Protein AF-A0A2E8EZK1-F1 (afdb_monomer)

Sequence (193 aa):
MSRKTGPYQSPARIYADQRGITGLETAIVLIAFVVVASVFAFAVLNTGLLSSQKSEQAALGGLEETSATLSIRGDVIASANAGKTSIDTVRFNLAPASTSSESVDLSTTGTVVTYLDENQGINCENPQSFDGDADTPECSWSISWLIGWFRGHRRQRRAGRGNGYSHQSNSPTDPENGILRSSEAQQGRDRDC

pLDDT: mean 72.67, std 21.74, range [29.55, 97.69]

Radius of gyration: 44.28 Å; Cα contacts (8 Å, |Δi|>4): 106; chains: 1; bounding box: 115×52×146 Å

Structure (mmCIF, N/CA/C/O backbone):
data_AF-A0A2E8EZK1-F1
#
_entry.id   AF-A0A2E8EZK1-F1
#
loop_
_atom_site.group_PDB
_atom_site.id
_atom_site.type_symbol
_atom_site.label_atom_id
_atom_site.label_alt_id
_atom_site.label_comp_id
_atom_site.label_asym_id
_atom_site.label_entity_id
_atom_site.label_seq_id
_atom_site.pdbx_PDB_ins_code
_atom_site.Cartn_x
_atom_site.Cartn_y
_atom_site.Cartn_z
_atom_site.occupancy
_atom_site.B_iso_or_equiv
_atom_site.auth_seq_id
_atom_site.auth_comp_id
_atom_site.auth_asym_id
_atom_site.auth_atom_id
_atom_site.pdbx_PDB_model_num
ATOM 1 N N . MET A 1 1 ? -49.371 9.865 105.324 1.00 44.34 1 MET A N 1
ATOM 2 C CA . MET A 1 1 ? -48.581 9.154 104.294 1.00 44.34 1 MET A CA 1
ATOM 3 C C . MET A 1 1 ? -49.551 8.514 103.309 1.00 44.34 1 MET A C 1
ATOM 5 O O . MET A 1 1 ? -50.198 7.549 103.675 1.00 44.34 1 MET A O 1
ATOM 9 N N . SER A 1 2 ? -49.724 9.078 102.112 1.00 60.09 2 SER A N 1
ATOM 10 C CA . SER A 1 2 ? -50.618 8.523 101.083 1.00 60.09 2 SER A CA 1
ATOM 11 C C . SER A 1 2 ? -49.848 8.443 99.767 1.00 60.09 2 SER A C 1
ATOM 13 O O . SER A 1 2 ? -49.496 9.471 99.190 1.00 60.09 2 SER A O 1
ATOM 15 N N . ARG A 1 3 ? -49.495 7.223 99.342 1.00 50.91 3 ARG A N 1
ATOM 16 C CA . ARG A 1 3 ? -48.880 6.975 98.032 1.00 50.91 3 ARG A CA 1
ATOM 17 C C . ARG A 1 3 ? -49.992 6.953 96.989 1.00 50.91 3 ARG A C 1
ATOM 19 O O . ARG A 1 3 ? -50.777 6.013 96.953 1.00 50.91 3 ARG A O 1
ATOM 26 N N . LYS A 1 4 ? -50.026 7.967 96.122 1.00 53.38 4 LYS A N 1
ATOM 27 C CA . LYS A 1 4 ? -50.737 7.883 94.843 1.00 53.38 4 LYS A CA 1
ATOM 28 C C . LYS A 1 4 ? -49.984 6.912 93.931 1.00 53.38 4 LYS A C 1
ATOM 30 O O . LYS A 1 4 ? -48.833 7.163 93.583 1.00 53.38 4 LYS A O 1
ATOM 35 N N . THR A 1 5 ? -50.626 5.815 93.558 1.00 62.41 5 THR A N 1
ATOM 36 C CA . THR A 1 5 ? -50.205 4.949 92.455 1.00 62.41 5 THR A CA 1
ATOM 37 C C . THR A 1 5 ? -50.509 5.660 91.133 1.00 62.41 5 THR A C 1
ATOM 39 O O . THR A 1 5 ? -51.647 6.037 90.865 1.00 62.41 5 THR A O 1
ATOM 42 N N . GLY A 1 6 ? -49.470 5.921 90.335 1.00 64.81 6 GLY A N 1
ATOM 43 C CA . GLY A 1 6 ? -49.608 6.457 88.978 1.00 64.81 6 GLY A CA 1
ATOM 44 C C . GLY A 1 6 ? -50.104 5.386 87.994 1.00 64.81 6 GLY A C 1
ATOM 45 O O . GLY A 1 6 ? -49.933 4.194 88.263 1.00 64.81 6 GLY A O 1
ATOM 46 N N . PRO A 1 7 ? -50.734 5.781 86.875 1.00 62.12 7 PRO A N 1
ATOM 47 C CA . PRO A 1 7 ? -51.310 4.841 85.923 1.00 62.12 7 PRO A CA 1
ATOM 48 C C . PRO A 1 7 ? -50.224 4.095 85.137 1.00 62.12 7 PRO A C 1
ATOM 50 O O . PRO A 1 7 ? -49.211 4.661 84.731 1.00 62.12 7 PRO A O 1
ATOM 53 N N . TYR A 1 8 ? -50.471 2.807 84.913 1.00 62.81 8 TYR A N 1
ATOM 54 C CA . TYR A 1 8 ? -49.688 1.920 84.059 1.00 62.81 8 TYR A CA 1
ATOM 55 C C . TYR A 1 8 ? -49.779 2.424 82.605 1.00 62.81 8 TYR A C 1
ATOM 57 O O . TYR A 1 8 ? -50.821 2.290 81.964 1.00 62.81 8 TYR A O 1
ATOM 65 N N . GLN A 1 9 ? -48.718 3.040 82.079 1.00 64.31 9 GLN A N 1
ATOM 66 C CA . GLN A 1 9 ? -48.606 3.316 80.645 1.00 64.31 9 GLN A CA 1
ATOM 67 C C . GLN A 1 9 ? -48.278 2.005 79.928 1.00 64.31 9 GLN A C 1
ATOM 69 O O . GLN A 1 9 ? -47.160 1.500 79.996 1.00 64.31 9 GLN A O 1
ATOM 74 N N . SER A 1 10 ? -49.272 1.441 79.247 1.00 64.81 10 SER A N 1
ATOM 75 C CA . SER A 1 10 ? -49.063 0.380 78.265 1.00 64.81 10 SER A CA 1
ATOM 76 C C . SER A 1 10 ? -48.158 0.908 77.144 1.00 64.81 10 SER A C 1
ATOM 78 O O . SER A 1 10 ? -48.487 1.958 76.580 1.00 64.81 10 SER A O 1
ATOM 80 N N . PRO A 1 11 ? -47.061 0.224 76.774 1.00 62.81 11 PRO A N 1
ATOM 81 C CA . PRO A 1 11 ? -46.283 0.628 75.613 1.00 62.81 11 PRO A CA 1
ATOM 82 C C . PRO A 1 11 ? -47.185 0.555 74.378 1.00 62.81 11 PRO A C 1
ATOM 84 O O . PRO A 1 11 ? -47.763 -0.492 74.077 1.00 62.81 11 PRO A O 1
ATOM 87 N N . ALA A 1 12 ? -47.338 1.681 73.681 1.00 64.69 12 ALA A N 1
ATOM 88 C CA . ALA A 1 12 ? -47.992 1.708 72.385 1.00 64.69 12 ALA A CA 1
ATOM 89 C C . ALA A 1 12 ? -47.245 0.732 71.468 1.00 64.69 12 ALA A C 1
ATOM 91 O O . ALA A 1 12 ? -46.051 0.898 71.214 1.00 64.69 12 ALA A O 1
ATOM 92 N N . ARG A 1 13 ? -47.936 -0.313 70.998 1.00 62.84 13 ARG A N 1
ATOM 93 C CA . ARG A 1 13 ? -47.436 -1.165 69.917 1.00 62.84 13 ARG A CA 1
ATOM 94 C C . ARG A 1 13 ? -47.261 -0.277 68.688 1.00 62.84 13 ARG A C 1
ATOM 96 O O . ARG A 1 13 ? -48.226 -0.002 67.981 1.00 62.84 13 ARG A O 1
ATOM 103 N N . ILE A 1 14 ? -46.030 0.164 68.441 1.00 65.25 14 ILE A N 1
ATOM 104 C CA . ILE A 1 14 ? -45.610 0.603 67.115 1.00 65.25 14 ILE A CA 1
ATOM 105 C C . ILE A 1 14 ? -45.745 -0.647 66.243 1.00 65.25 14 ILE A C 1
ATOM 107 O O . ILE A 1 14 ? -44.938 -1.571 66.339 1.00 65.25 14 ILE A O 1
ATOM 111 N N . TYR A 1 15 ? -46.816 -0.736 65.457 1.00 62.09 15 TYR A N 1
ATOM 112 C CA . TYR A 1 15 ? -46.864 -1.687 64.357 1.00 62.09 15 TYR A CA 1
ATOM 113 C C . TYR A 1 15 ? -45.739 -1.274 63.410 1.00 62.09 15 TYR A C 1
ATOM 115 O O . TYR A 1 15 ? -45.844 -0.260 62.726 1.00 62.09 15 TYR A O 1
ATOM 123 N N . ALA A 1 16 ? -44.619 -1.993 63.464 1.00 62.22 16 ALA A N 1
ATOM 124 C CA . ALA A 1 16 ? -43.511 -1.801 62.548 1.00 62.22 16 ALA A CA 1
ATOM 125 C C . ALA A 1 16 ? -44.011 -2.174 61.148 1.00 62.22 16 ALA A C 1
ATOM 127 O O . ALA A 1 16 ? -44.057 -3.348 60.785 1.00 62.22 16 ALA A O 1
ATOM 128 N N . ASP A 1 17 ? -44.474 -1.179 60.397 1.00 62.78 17 ASP A N 1
ATOM 129 C CA . ASP A 1 17 ? -44.897 -1.346 59.015 1.00 62.78 17 ASP A CA 1
ATOM 130 C C . ASP A 1 17 ? -43.637 -1.603 58.172 1.00 62.78 17 ASP A C 1
ATOM 132 O O . ASP A 1 17 ? -42.938 -0.690 57.742 1.00 62.78 17 ASP A O 1
ATOM 136 N N . GLN A 1 18 ? -43.295 -2.881 57.986 1.00 66.31 18 GLN A N 1
ATOM 137 C CA . GLN A 1 18 ? -42.114 -3.329 57.231 1.00 66.31 18 GLN A CA 1
ATOM 138 C C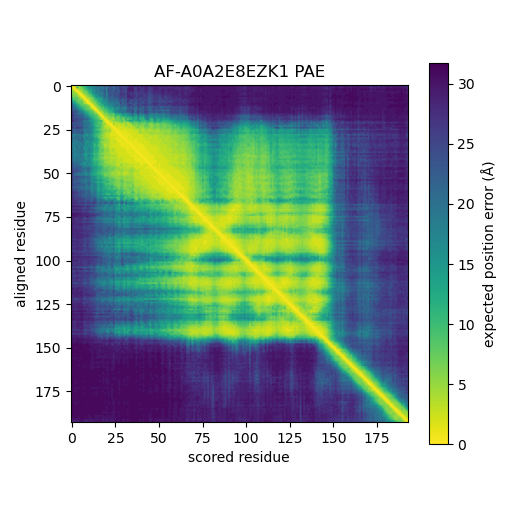 . GLN A 1 18 ? -42.232 -3.071 55.715 1.00 66.31 18 GLN A C 1
ATOM 140 O O . GLN A 1 18 ? -41.325 -3.412 54.958 1.00 66.31 18 GLN A O 1
ATOM 145 N N . ARG A 1 19 ? -43.322 -2.438 55.255 1.00 67.38 19 ARG A N 1
ATOM 146 C CA . ARG A 1 19 ? -43.610 -2.182 53.834 1.00 67.38 19 ARG A CA 1
ATOM 147 C C . ARG A 1 19 ? -42.556 -1.304 53.147 1.00 67.38 19 ARG A C 1
ATOM 149 O O . ARG A 1 19 ? -42.373 -1.422 51.942 1.00 67.38 19 ARG A O 1
ATOM 156 N N . GLY A 1 20 ? -41.845 -0.452 53.894 1.00 65.06 20 GLY A N 1
ATOM 157 C CA . GLY A 1 20 ? -40.745 0.369 53.366 1.00 65.06 20 GLY A CA 1
ATOM 158 C C . GLY A 1 20 ? -39.397 -0.360 53.256 1.00 65.06 20 GLY A C 1
ATOM 159 O O . GLY A 1 20 ? -38.559 0.021 52.442 1.00 65.06 20 GLY A O 1
ATOM 160 N N . ILE A 1 21 ? -39.186 -1.429 54.032 1.00 75.94 21 ILE A N 1
ATOM 161 C CA . ILE A 1 21 ? -37.900 -2.145 54.103 1.00 75.94 21 ILE A CA 1
ATOM 162 C C . ILE A 1 21 ? -37.678 -2.989 52.839 1.00 75.94 21 ILE A C 1
ATOM 164 O O . ILE A 1 21 ? -36.587 -2.973 52.276 1.00 75.94 21 ILE A O 1
ATOM 168 N N . THR A 1 22 ? -38.730 -3.623 52.315 1.00 79.19 22 THR A N 1
ATOM 169 C CA . THR A 1 22 ? -38.668 -4.394 51.059 1.00 79.19 22 THR A CA 1
ATOM 170 C C . THR A 1 22 ? -38.478 -3.502 49.825 1.00 79.19 22 THR A C 1
ATOM 172 O O . THR A 1 22 ? -37.917 -3.927 48.814 1.00 79.19 22 THR A O 1
ATOM 175 N N . GLY A 1 23 ? -38.929 -2.244 49.893 1.00 83.50 23 GLY A N 1
ATOM 176 C CA . GLY A 1 23 ? -38.703 -1.240 48.848 1.00 83.50 23 GLY A CA 1
ATOM 177 C C . GLY A 1 23 ? -37.259 -0.736 48.818 1.00 83.50 23 GLY A C 1
ATOM 178 O O . GLY A 1 23 ? -36.700 -0.518 47.749 1.00 83.50 23 GLY A O 1
ATOM 179 N N . LEU A 1 24 ? -36.629 -0.602 49.987 1.00 84.25 24 LEU A N 1
ATOM 180 C CA . LEU A 1 24 ? -35.229 -0.192 50.090 1.00 84.25 24 LEU A CA 1
ATOM 181 C C . LEU A 1 24 ? -34.278 -1.311 49.639 1.00 84.25 24 LEU A C 1
ATOM 183 O O . LEU A 1 24 ? -33.312 -1.044 48.929 1.00 84.25 24 LEU A O 1
ATOM 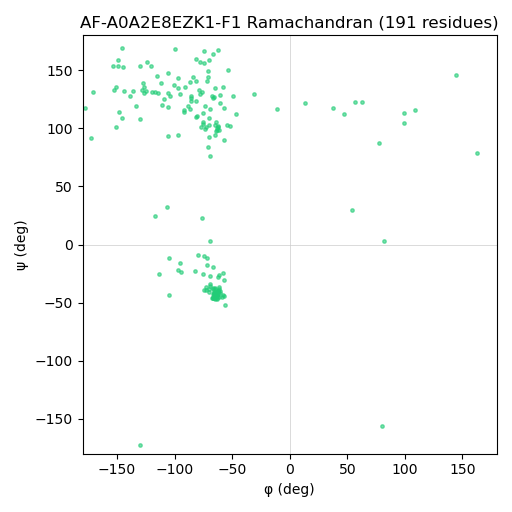187 N N . GLU A 1 25 ? -34.587 -2.563 49.982 1.00 88.38 25 GLU A N 1
ATOM 188 C CA . GLU A 1 25 ? -33.824 -3.738 49.545 1.00 88.38 25 GLU A CA 1
ATOM 189 C C . GLU A 1 25 ? -33.844 -3.889 48.017 1.00 88.38 25 GLU A C 1
ATOM 191 O O . GLU A 1 25 ? -32.799 -4.040 47.381 1.00 88.38 25 GLU A O 1
ATOM 196 N N . THR A 1 26 ? -35.020 -3.733 47.403 1.00 90.62 26 THR A N 1
ATOM 197 C CA . THR A 1 26 ? -35.150 -3.746 45.940 1.00 90.62 26 THR A CA 1
ATOM 198 C C . THR A 1 26 ? -34.519 -2.516 45.284 1.00 90.62 26 THR A C 1
ATOM 200 O O . THR A 1 26 ? -33.892 -2.654 44.236 1.00 90.62 26 THR A O 1
ATOM 203 N N . ALA A 1 27 ? -34.582 -1.330 45.900 1.00 91.94 27 ALA A N 1
ATOM 204 C CA . ALA A 1 27 ? -33.942 -0.124 45.369 1.00 91.94 27 ALA A CA 1
ATOM 205 C C . ALA A 1 27 ? -32.414 -0.258 45.248 1.00 91.94 27 ALA A C 1
ATOM 207 O O . ALA A 1 27 ? -31.838 0.190 44.256 1.00 91.94 27 ALA A O 1
ATOM 208 N N . ILE A 1 28 ? -31.755 -0.912 46.210 1.00 91.69 28 ILE A N 1
ATOM 209 C CA . ILE A 1 28 ? -30.304 -1.153 46.150 1.00 91.69 28 ILE A CA 1
ATOM 210 C C . ILE A 1 28 ? -29.961 -2.086 44.981 1.00 91.69 28 ILE A C 1
ATOM 212 O O . ILE A 1 28 ? -29.024 -1.811 44.228 1.00 91.69 28 ILE A O 1
ATOM 216 N N . VAL A 1 29 ? -30.748 -3.147 44.779 1.00 93.44 29 VAL A N 1
ATOM 217 C CA . VAL A 1 29 ? -30.577 -4.067 43.642 1.00 93.44 29 VAL A CA 1
ATOM 218 C C . VAL A 1 29 ? -30.789 -3.343 42.308 1.00 93.44 29 VAL A C 1
ATOM 220 O O . VAL A 1 29 ? -30.021 -3.554 41.370 1.00 93.44 29 VAL A O 1
ATOM 223 N N . LEU A 1 30 ? -31.775 -2.443 42.222 1.00 93.81 30 LEU A N 1
ATOM 224 C CA . LEU A 1 30 ? -32.032 -1.645 41.018 1.00 93.81 30 LEU A CA 1
ATOM 225 C C . LEU A 1 30 ? -30.862 -0.718 40.675 1.00 93.81 30 LEU A C 1
ATOM 227 O O . LEU A 1 30 ? -30.451 -0.664 39.518 1.00 93.81 30 LEU A O 1
ATOM 231 N N . ILE A 1 31 ? -30.292 -0.023 41.664 1.00 93.81 31 ILE A N 1
ATOM 232 C CA . ILE A 1 31 ? -29.122 0.839 41.439 1.00 93.81 31 ILE A CA 1
ATOM 233 C C . ILE A 1 31 ? -27.930 -0.005 40.983 1.00 93.81 31 ILE A C 1
ATOM 235 O O . ILE A 1 31 ? -27.282 0.344 39.998 1.00 93.81 31 ILE A O 1
ATOM 239 N N . ALA A 1 32 ? -27.668 -1.136 41.646 1.00 95.75 32 ALA A N 1
ATOM 240 C CA . ALA A 1 32 ? -26.585 -2.036 41.261 1.00 95.75 32 ALA A CA 1
ATOM 241 C C . ALA A 1 32 ? -26.743 -2.533 39.812 1.00 95.75 32 ALA A C 1
ATOM 243 O O . ALA A 1 32 ? -25.783 -2.513 39.043 1.00 95.75 32 ALA A O 1
ATOM 244 N N . PHE A 1 33 ? -27.960 -2.904 39.407 1.00 95.56 33 PHE A N 1
ATOM 245 C CA . PHE A 1 33 ? -28.245 -3.356 38.047 1.00 95.56 33 PHE A CA 1
ATOM 246 C C . PHE A 1 33 ? -28.040 -2.251 37.002 1.00 95.56 33 PHE A C 1
ATOM 248 O O . PHE A 1 33 ? -27.388 -2.473 35.981 1.00 95.56 33 PHE A O 1
ATOM 255 N N . VAL A 1 34 ? -28.539 -1.042 37.271 1.00 96.69 34 VAL A N 1
ATOM 256 C CA . VAL A 1 34 ? -28.390 0.107 36.365 1.00 96.69 34 VAL A CA 1
ATOM 257 C C . VAL A 1 34 ? -26.924 0.516 36.215 1.00 96.69 34 VAL A C 1
ATOM 259 O O . VAL A 1 34 ? -26.495 0.842 35.110 1.00 96.69 34 VAL A O 1
A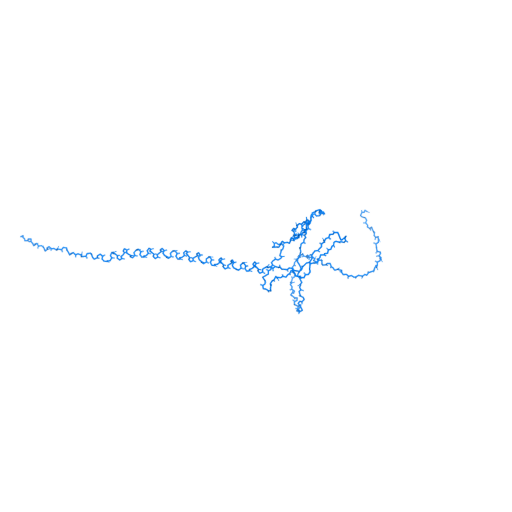TOM 262 N N . VAL A 1 35 ? -26.135 0.463 37.292 1.00 97.44 35 VAL A N 1
ATOM 263 C CA . VAL A 1 35 ? -24.699 0.778 37.239 1.00 97.44 35 VAL A CA 1
ATOM 264 C C . VAL A 1 35 ? -23.933 -0.260 36.416 1.00 97.44 35 VAL A C 1
ATOM 266 O O . VAL A 1 35 ? -23.109 0.109 35.584 1.00 97.44 35 VAL A O 1
ATOM 269 N N . VAL A 1 36 ? -24.220 -1.555 36.581 1.00 97.00 36 VAL A N 1
ATOM 270 C CA . VAL A 1 36 ? -23.590 -2.599 35.753 1.00 97.00 36 VAL A CA 1
ATOM 271 C C . VAL A 1 36 ? -23.955 -2.415 34.277 1.00 97.00 36 VAL A C 1
ATOM 273 O O . VAL A 1 36 ? -23.079 -2.484 33.412 1.00 97.00 36 VAL A O 1
ATOM 276 N N . ALA A 1 37 ? -25.222 -2.111 33.984 1.00 97.69 37 ALA A N 1
ATOM 277 C CA . ALA A 1 37 ? -25.675 -1.839 32.624 1.00 97.69 37 ALA A CA 1
ATOM 278 C C . ALA A 1 37 ? -24.993 -0.601 32.014 1.00 97.69 37 ALA A C 1
ATOM 280 O O . ALA A 1 37 ? -24.598 -0.637 30.848 1.00 97.69 37 ALA A O 1
ATOM 281 N N . SER A 1 38 ? -24.814 0.478 32.783 1.00 96.88 38 SER A N 1
ATOM 282 C CA . SER A 1 38 ? -24.207 1.718 32.283 1.00 96.88 38 SER A CA 1
ATOM 283 C C . SER A 1 38 ? -22.713 1.569 32.001 1.00 96.88 38 SER A C 1
ATOM 285 O O . SER A 1 38 ? -22.242 2.025 30.959 1.00 96.88 38 SER A O 1
ATOM 287 N N . VAL A 1 39 ? -21.972 0.874 32.868 1.00 97.00 39 VAL A N 1
ATOM 288 C CA . VAL A 1 39 ? -20.542 0.602 32.652 1.00 97.00 39 VAL A CA 1
ATOM 289 C C . VAL A 1 39 ? -20.344 -0.313 31.443 1.00 97.00 39 VAL A C 1
ATOM 291 O O . VAL A 1 39 ? -19.461 -0.062 30.621 1.00 97.00 39 VA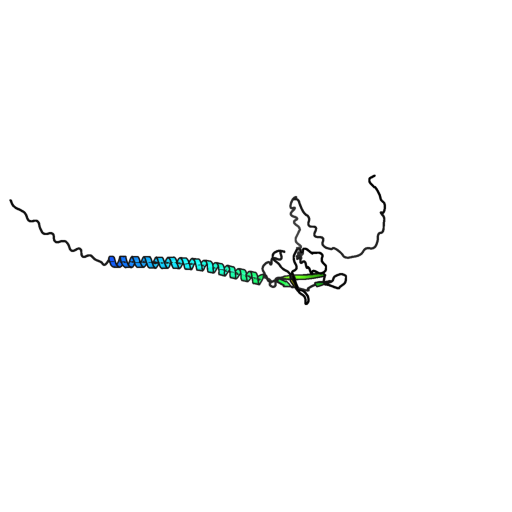L A O 1
ATOM 294 N N . PHE A 1 40 ? -21.196 -1.331 31.281 1.00 96.38 40 PHE A N 1
ATOM 295 C CA . PHE A 1 40 ? -21.162 -2.191 30.100 1.00 96.38 40 PHE A CA 1
ATOM 296 C C . PHE A 1 40 ? -21.471 -1.410 28.815 1.00 96.38 40 PHE A C 1
ATOM 298 O O . PHE A 1 40 ? -20.721 -1.503 27.845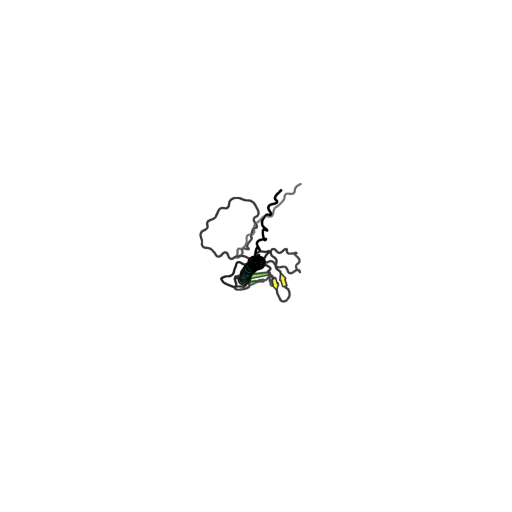 1.00 96.38 40 PHE A O 1
ATOM 305 N N . ALA A 1 41 ? -22.517 -0.578 28.817 1.00 97.06 41 ALA A N 1
ATOM 306 C CA . ALA A 1 41 ? -22.871 0.258 27.671 1.00 97.06 41 ALA A CA 1
ATOM 307 C C . ALA A 1 41 ? -21.746 1.235 27.292 1.00 97.06 41 ALA A C 1
ATOM 309 O O . ALA A 1 41 ? -21.457 1.404 26.109 1.00 97.06 41 ALA A O 1
ATOM 310 N N . PHE A 1 42 ? -21.069 1.835 28.275 1.00 96.00 42 PHE A N 1
ATOM 311 C CA . PHE A 1 42 ? -19.925 2.713 28.030 1.00 96.00 42 PHE A CA 1
ATOM 312 C C . PHE A 1 42 ? -18.752 1.967 27.376 1.00 96.00 42 PHE A C 1
ATOM 314 O O . PHE A 1 42 ? -18.180 2.451 26.397 1.00 96.00 42 PHE A O 1
ATOM 321 N N . ALA A 1 43 ? -18.423 0.766 27.863 1.00 95.00 43 ALA A N 1
ATOM 322 C CA . ALA A 1 43 ? -17.369 -0.063 27.280 1.00 95.00 43 ALA A CA 1
ATOM 323 C C . ALA A 1 43 ? -17.695 -0.484 25.834 1.00 95.00 43 ALA A C 1
ATOM 325 O O . ALA A 1 43 ? -16.837 -0.397 24.950 1.00 95.00 43 ALA A O 1
ATOM 326 N N . VAL A 1 44 ? -18.942 -0.889 25.573 1.00 96.81 44 VAL A N 1
ATOM 327 C CA . VAL A 1 44 ? -19.410 -1.256 24.226 1.00 96.81 44 VAL A CA 1
ATOM 328 C C . VAL A 1 44 ? -19.412 -0.051 23.289 1.00 96.81 44 VAL A C 1
ATOM 330 O O . VAL A 1 44 ? -18.967 -0.168 22.154 1.00 96.81 44 VAL A O 1
ATOM 333 N N . LEU A 1 45 ? -19.853 1.123 23.744 1.00 96.69 45 LEU A N 1
ATOM 334 C CA . LEU A 1 45 ? -19.851 2.326 22.914 1.00 96.69 45 LEU A CA 1
ATOM 335 C C . LEU A 1 45 ? -18.427 2.746 22.534 1.00 96.69 45 LEU A C 1
ATOM 337 O O . LEU A 1 45 ? -18.171 3.062 21.376 1.00 96.69 45 LEU A O 1
ATOM 341 N N . ASN A 1 46 ? -17.491 2.709 23.487 1.00 95.06 46 ASN A N 1
ATOM 342 C CA . ASN A 1 46 ? -16.102 3.085 23.235 1.00 95.06 46 ASN A CA 1
ATOM 343 C C . ASN A 1 46 ? -15.420 2.119 22.250 1.00 95.06 46 ASN A C 1
ATOM 345 O O . ASN A 1 46 ? -14.783 2.540 21.286 1.00 95.06 46 ASN A O 1
ATOM 349 N N . THR A 1 47 ? -15.602 0.812 22.450 1.00 95.62 47 THR A N 1
ATOM 350 C CA . THR A 1 47 ? -15.074 -0.207 21.528 1.00 95.62 47 THR A CA 1
ATOM 351 C C . THR A 1 47 ? -15.760 -0.159 20.162 1.00 95.62 47 THR A C 1
ATOM 353 O O . THR A 1 47 ? -15.087 -0.273 19.140 1.00 95.62 47 THR A O 1
ATOM 356 N N . GLY A 1 48 ? -17.069 0.089 20.121 1.00 95.00 48 GLY A N 1
ATOM 357 C CA . GLY A 1 48 ? -17.840 0.253 18.890 1.00 95.00 48 GLY A CA 1
ATOM 358 C C . GLY A 1 48 ? -17.410 1.473 18.075 1.00 95.00 48 GLY A C 1
ATOM 359 O O . GLY A 1 48 ? -17.256 1.371 16.857 1.00 95.00 48 GLY A O 1
ATOM 360 N N . LEU A 1 49 ? -17.141 2.607 18.729 1.00 96.06 49 LEU A N 1
ATOM 361 C CA . LEU A 1 49 ? -16.648 3.814 18.065 1.00 96.06 49 LEU A CA 1
ATOM 362 C C . LEU A 1 49 ? -15.254 3.594 17.465 1.00 96.06 49 LEU A C 1
ATOM 364 O O . LEU A 1 49 ? -15.044 3.900 16.294 1.00 96.06 49 LEU A O 1
ATOM 368 N N . LEU A 1 50 ? -14.328 3.003 18.228 1.00 95.50 50 LEU A N 1
ATOM 369 C CA . LEU A 1 50 ? -12.988 2.669 17.729 1.00 95.50 50 LEU A CA 1
ATOM 370 C C . LEU A 1 50 ? -13.043 1.654 16.578 1.00 95.50 50 LEU A C 1
ATOM 372 O O . LEU A 1 50 ? -12.327 1.799 15.588 1.00 95.50 50 LEU A O 1
ATOM 376 N N . SER A 1 51 ? -13.920 0.651 16.669 1.00 95.88 51 SER A N 1
ATOM 377 C CA . SER A 1 51 ? -14.142 -0.312 15.585 1.00 95.88 51 SER A CA 1
ATOM 378 C C . SER A 1 51 ? -14.677 0.366 14.325 1.00 95.88 51 SER A C 1
ATOM 380 O O . SER A 1 51 ? -14.259 0.020 13.222 1.00 95.88 51 SER A O 1
ATOM 382 N N . SER A 1 52 ? -15.580 1.336 14.478 1.00 95.44 52 SER A N 1
ATOM 383 C CA . SER A 1 52 ? -16.154 2.082 13.354 1.00 95.44 52 SER A CA 1
ATOM 384 C C . SER A 1 52 ? -15.098 2.954 12.674 1.00 95.44 52 SER A C 1
ATOM 386 O O . SER A 1 52 ? -14.948 2.879 11.459 1.00 95.44 52 SER A O 1
ATOM 388 N N . GLN A 1 53 ? -14.294 3.687 13.453 1.00 96.31 53 GLN A N 1
ATOM 389 C CA . GLN A 1 53 ? -13.177 4.487 12.933 1.00 96.31 53 GLN A CA 1
ATOM 390 C C . GLN A 1 53 ? -12.167 3.624 12.170 1.00 96.31 53 GLN A C 1
ATOM 392 O O . GLN A 1 53 ? -11.752 3.968 11.067 1.00 96.31 53 GLN A O 1
ATOM 397 N N . LYS A 1 54 ? -11.804 2.463 12.728 1.00 94.94 54 LYS A N 1
ATOM 398 C CA . LYS A 1 54 ? -10.888 1.531 12.065 1.00 94.94 54 LYS A CA 1
ATOM 399 C C . LYS A 1 54 ? -11.483 0.951 10.781 1.00 94.94 54 LYS A C 1
ATOM 401 O O . LYS A 1 54 ? -10.753 0.770 9.812 1.00 94.94 54 LYS A O 1
ATOM 406 N N . SER A 1 55 ? -12.787 0.665 10.761 1.00 95.00 55 SER A N 1
ATOM 407 C CA . SER A 1 55 ? -13.481 0.186 9.561 1.00 95.00 55 SER A CA 1
ATOM 408 C C . SER A 1 55 ? -13.490 1.236 8.452 1.00 95.00 55 SER A C 1
ATOM 410 O O . SER A 1 55 ? -13.288 0.888 7.294 1.00 95.00 55 SER A O 1
ATOM 412 N N . GLU A 1 56 ? -13.711 2.504 8.791 1.00 94.19 56 GLU A N 1
ATOM 413 C CA . GLU A 1 56 ? -13.668 3.609 7.832 1.00 94.19 56 GLU A CA 1
ATOM 414 C C . GLU A 1 56 ? -12.250 3.820 7.292 1.00 94.19 56 GLU A C 1
ATOM 416 O O . GLU A 1 56 ? -12.058 3.876 6.081 1.00 94.19 56 GLU A O 1
ATOM 421 N N . GLN A 1 57 ? -11.242 3.831 8.169 1.00 94.56 57 GLN A N 1
ATOM 422 C CA . GLN A 1 57 ? -9.841 3.942 7.760 1.00 94.56 57 GLN A CA 1
ATOM 423 C C . GLN A 1 57 ? -9.411 2.780 6.855 1.00 94.56 57 GLN A C 1
ATOM 425 O O . GLN A 1 57 ? -8.721 3.002 5.866 1.00 94.56 57 GLN A O 1
ATOM 430 N N . ALA A 1 58 ? -9.830 1.549 7.163 1.00 93.56 58 ALA A N 1
ATOM 431 C CA . ALA A 1 58 ? -9.551 0.390 6.319 1.00 93.56 58 ALA A CA 1
ATOM 432 C C . ALA A 1 58 ? -10.279 0.469 4.968 1.00 93.56 58 ALA A C 1
ATOM 434 O O . ALA A 1 58 ? -9.711 0.087 3.950 1.00 93.56 58 ALA A O 1
ATOM 435 N N . ALA A 1 59 ? -11.514 0.981 4.941 1.00 91.44 59 ALA A N 1
ATOM 436 C CA . ALA A 1 59 ? -12.260 1.174 3.700 1.00 91.44 59 ALA A CA 1
ATOM 437 C C . ALA A 1 59 ? -11.609 2.235 2.799 1.00 91.44 59 ALA A C 1
ATOM 439 O O . ALA A 1 59 ? -11.465 2.008 1.600 1.00 91.44 59 ALA A O 1
ATOM 440 N N . LEU A 1 60 ? -11.180 3.363 3.375 1.00 90.06 60 LEU A N 1
ATOM 441 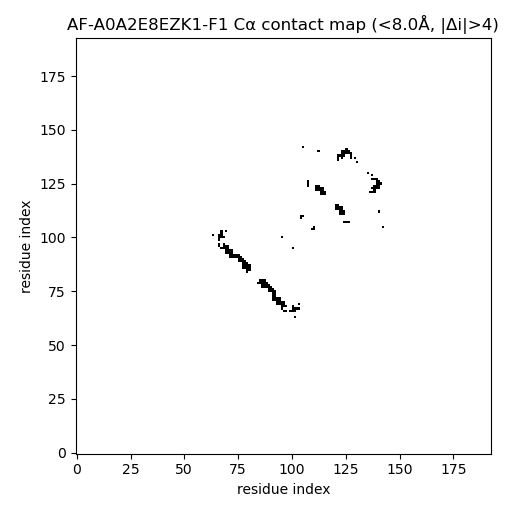C CA . LEU A 1 60 ? -10.463 4.413 2.649 1.00 90.06 60 LEU A CA 1
ATOM 442 C C . LEU A 1 60 ? -9.090 3.931 2.176 1.00 90.06 60 LEU A C 1
ATOM 444 O O . LEU A 1 60 ? -8.784 4.081 1.002 1.00 90.06 60 LEU A O 1
ATOM 448 N N . GLY A 1 61 ? -8.313 3.274 3.041 1.00 87.69 61 GLY A N 1
ATOM 449 C CA . GLY A 1 61 ? -7.012 2.714 2.665 1.00 87.69 61 GLY A CA 1
ATOM 450 C C . GLY A 1 61 ? -7.112 1.643 1.574 1.00 87.69 61 GLY A C 1
ATOM 451 O O . GLY A 1 61 ? -6.282 1.604 0.675 1.00 87.69 61 GLY A O 1
ATOM 452 N N . GLY A 1 62 ? -8.159 0.809 1.590 1.00 85.25 62 GLY A N 1
ATOM 453 C CA . GLY A 1 62 ? -8.400 -0.168 0.522 1.00 85.25 62 GLY A CA 1
ATOM 454 C C . GLY A 1 62 ? -8.816 0.476 -0.807 1.00 85.25 62 GLY A C 1
ATOM 455 O O . GLY A 1 62 ? -8.448 -0.013 -1.880 1.00 85.25 62 GLY A O 1
ATOM 456 N N . LEU A 1 63 ? -9.564 1.584 -0.754 1.00 83.12 63 LEU A N 1
ATOM 457 C CA . LEU A 1 63 ? -9.871 2.383 -1.941 1.00 83.12 63 LEU A CA 1
ATOM 458 C C . LEU A 1 63 ? -8.605 3.042 -2.501 1.00 83.12 63 LEU A C 1
ATOM 460 O O . LEU A 1 63 ? -8.381 2.962 -3.708 1.00 83.12 63 LEU A O 1
ATOM 464 N N . GLU A 1 64 ? -7.777 3.630 -1.639 1.00 81.44 64 GLU A N 1
ATOM 465 C CA . GLU A 1 64 ? -6.481 4.220 -1.990 1.00 81.44 64 GLU A CA 1
ATOM 466 C C . GLU A 1 64 ? -5.580 3.180 -2.669 1.00 81.44 64 GLU A C 1
ATOM 468 O O . GLU A 1 64 ? -5.175 3.382 -3.815 1.00 81.44 64 GLU A O 1
ATOM 473 N N . GLU A 1 65 ? -5.391 2.009 -2.050 1.00 79.62 65 GLU A N 1
ATOM 474 C CA . GLU A 1 65 ? -4.593 0.900 -2.594 1.00 79.62 65 GLU A CA 1
ATOM 475 C C . GLU A 1 65 ? -5.093 0.440 -3.973 1.00 79.62 65 GLU A C 1
ATOM 477 O O . GLU A 1 65 ? -4.305 0.265 -4.903 1.00 79.62 65 GLU A O 1
ATOM 482 N N . THR A 1 66 ? -6.412 0.303 -4.152 1.00 75.69 66 THR A N 1
ATOM 483 C CA . THR A 1 66 ? -6.988 -0.108 -5.446 1.00 75.69 66 THR A CA 1
ATOM 484 C C . THR A 1 66 ? -6.841 0.990 -6.503 1.00 75.69 66 THR A C 1
ATOM 486 O O . THR A 1 66 ? -6.584 0.719 -7.681 1.00 75.69 66 THR A O 1
ATOM 489 N N . SER A 1 67 ? -7.012 2.250 -6.101 1.00 72.94 67 SER A N 1
ATOM 490 C CA . SER A 1 67 ? -6.990 3.394 -7.011 1.00 72.94 67 SER A CA 1
ATOM 491 C C . SER A 1 67 ? -5.573 3.767 -7.464 1.00 72.94 67 SER A C 1
ATOM 493 O O . SER A 1 67 ? -5.417 4.264 -8.583 1.00 72.94 67 SER A O 1
ATOM 495 N N . ALA A 1 68 ? -4.546 3.441 -6.671 1.00 76.56 68 ALA A N 1
ATOM 496 C CA . ALA A 1 68 ? -3.125 3.685 -6.930 1.00 76.56 68 ALA A CA 1
ATOM 497 C C . ALA A 1 68 ? -2.490 2.717 -7.955 1.00 76.56 68 ALA A C 1
ATOM 499 O O . ALA A 1 68 ? -1.274 2.530 -7.994 1.00 76.56 68 ALA A O 1
ATOM 500 N N . THR A 1 69 ? -3.294 2.096 -8.822 1.00 82.31 69 THR A N 1
ATOM 501 C CA . THR A 1 69 ? -2.785 1.197 -9.864 1.00 82.31 69 THR A CA 1
ATOM 502 C C . THR A 1 69 ? -2.290 1.988 -11.078 1.00 82.31 69 THR A C 1
ATOM 504 O O . THR A 1 69 ? -3.053 2.718 -11.722 1.00 82.31 69 THR A O 1
ATOM 507 N N . LEU A 1 70 ? -1.023 1.791 -11.450 1.00 86.19 70 LEU A N 1
ATOM 508 C CA . LEU A 1 70 ? -0.443 2.295 -12.696 1.00 86.19 70 LEU A CA 1
ATOM 509 C C . LEU A 1 70 ? -0.449 1.210 -13.774 1.00 86.19 70 LEU A C 1
ATOM 511 O O . LEU A 1 70 ? -0.229 0.032 -13.508 1.00 86.19 70 LEU A O 1
ATOM 515 N N . SER A 1 71 ? -0.686 1.623 -15.013 1.00 87.31 71 SER A N 1
ATOM 516 C CA . SER A 1 71 ? -0.660 0.762 -16.189 1.00 87.31 71 SER A CA 1
ATOM 517 C C . SER A 1 71 ? 0.264 1.359 -17.244 1.00 87.31 71 SER A C 1
ATOM 519 O O . SER A 1 71 ? 0.267 2.572 -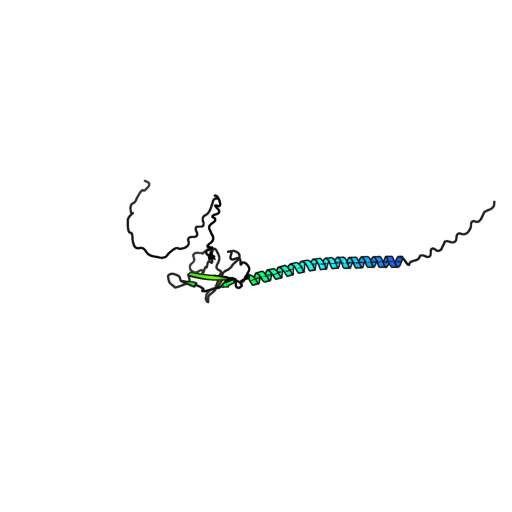17.474 1.00 87.31 71 SER A O 1
ATOM 521 N N . ILE A 1 72 ? 1.047 0.501 -17.896 1.00 89.25 72 ILE A N 1
ATOM 522 C CA . ILE A 1 72 ? 1.870 0.898 -19.035 1.00 89.25 72 ILE A CA 1
ATOM 523 C C . ILE A 1 72 ? 0.939 1.290 -20.182 1.00 89.25 72 ILE A C 1
ATOM 525 O O . ILE A 1 72 ? 0.046 0.530 -20.562 1.00 89.25 72 ILE A O 1
ATOM 529 N N . ARG A 1 73 ? 1.141 2.485 -20.739 1.00 87.31 73 ARG A N 1
ATOM 530 C CA . ARG A 1 73 ? 0.391 2.967 -21.898 1.00 87.31 73 ARG A CA 1
ATOM 531 C C . ARG A 1 73 ? 1.296 3.266 -23.076 1.00 87.31 73 ARG A C 1
ATOM 533 O O . ARG A 1 73 ? 2.254 4.024 -22.970 1.00 87.31 73 ARG A O 1
ATOM 540 N N . GLY A 1 74 ? 0.892 2.740 -24.227 1.00 87.50 74 GLY A N 1
ATOM 541 C CA . GLY A 1 74 ? 1.648 2.854 -25.465 1.00 87.50 74 GLY A CA 1
ATOM 542 C C . GLY A 1 74 ? 2.790 1.850 -25.525 1.00 87.50 74 GLY A C 1
ATOM 543 O O . GLY A 1 74 ? 2.745 0.803 -24.879 1.00 87.50 74 GLY A O 1
ATOM 544 N N . ASP A 1 75 ? 3.793 2.188 -26.324 1.00 89.81 75 ASP A N 1
ATOM 545 C CA . ASP A 1 75 ? 4.887 1.283 -26.641 1.00 89.81 75 ASP A CA 1
ATOM 546 C C . ASP A 1 75 ? 5.975 1.314 -25.564 1.00 89.81 75 ASP A C 1
ATOM 548 O O . ASP A 1 75 ? 6.302 2.360 -24.994 1.00 89.81 75 ASP A O 1
ATOM 552 N N . VAL A 1 76 ? 6.567 0.147 -25.322 1.00 90.56 76 VAL A N 1
ATOM 553 C CA . VAL A 1 76 ? 7.804 0.010 -24.553 1.00 90.56 76 VAL A CA 1
ATOM 554 C C . VAL A 1 76 ? 8.958 0.068 -25.546 1.00 90.56 76 VAL A C 1
ATOM 556 O O . VAL A 1 76 ? 9.076 -0.783 -26.425 1.00 90.56 76 VAL A O 1
ATOM 559 N N . ILE A 1 77 ? 9.794 1.096 -25.430 1.00 91.00 77 ILE A N 1
ATOM 560 C CA . ILE A 1 77 ? 10.895 1.360 -26.355 1.00 91.00 77 ILE A CA 1
ATOM 561 C C . ILE A 1 77 ? 12.205 0.996 -25.665 1.00 91.00 77 ILE A C 1
ATOM 563 O O . ILE A 1 77 ? 12.575 1.613 -24.667 1.00 91.00 77 ILE A O 1
ATOM 567 N N . ALA A 1 78 ? 12.923 0.025 -26.222 1.00 90.75 78 ALA A N 1
ATOM 568 C CA . ALA A 1 78 ? 14.265 -0.347 -25.792 1.00 90.75 78 ALA A CA 1
ATOM 569 C C . ALA A 1 78 ? 15.305 0.161 -26.801 1.00 90.75 78 ALA A C 1
ATOM 571 O O . ALA A 1 78 ? 15.175 -0.057 -28.006 1.00 90.75 78 ALA A O 1
ATOM 572 N N . SER A 1 79 ? 16.343 0.832 -26.308 1.00 90.44 79 SER A N 1
ATOM 573 C CA . SER A 1 79 ? 17.518 1.229 -27.078 1.00 90.44 79 SER A CA 1
ATOM 574 C C . SER A 1 79 ? 18.672 0.307 -26.727 1.00 90.44 79 SER A C 1
ATOM 576 O O . SER A 1 79 ? 18.985 0.132 -25.551 1.00 90.44 79 SER A O 1
ATOM 578 N N . ALA A 1 80 ? 19.302 -0.269 -27.745 1.00 88.56 80 ALA A N 1
ATOM 579 C CA . ALA A 1 80 ? 20.499 -1.079 -27.575 1.00 88.56 80 ALA A CA 1
ATOM 580 C C . ALA A 1 80 ? 21.756 -0.208 -27.463 1.00 88.56 80 ALA A C 1
ATOM 582 O O . ALA A 1 80 ? 21.777 0.938 -27.925 1.00 88.56 80 ALA A O 1
ATOM 583 N N . ASN A 1 81 ? 22.813 -0.782 -26.89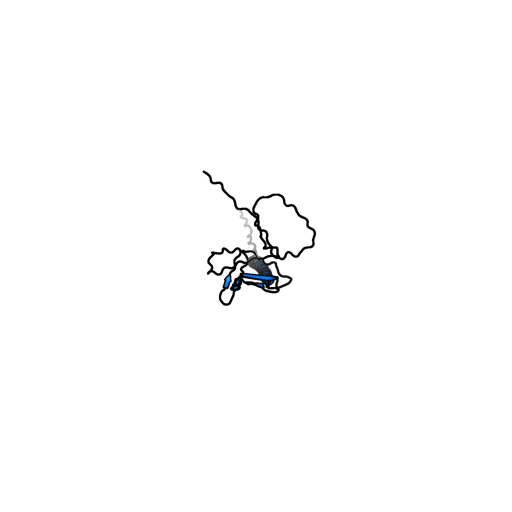7 1.00 87.75 81 ASN A N 1
ATOM 584 C CA . ASN A 1 81 ? 24.144 -0.188 -26.916 1.00 87.75 81 ASN A CA 1
ATOM 585 C C . ASN A 1 81 ? 24.679 -0.047 -28.362 1.00 87.75 81 ASN A C 1
ATOM 587 O O . ASN A 1 81 ? 24.160 -0.644 -29.310 1.00 87.75 81 ASN A O 1
ATOM 591 N N . ALA A 1 82 ? 25.761 0.715 -28.554 1.00 87.62 82 ALA A N 1
ATOM 592 C CA . ALA A 1 82 ? 26.346 0.945 -29.883 1.00 87.62 82 ALA A CA 1
ATOM 593 C C . ALA A 1 82 ? 26.740 -0.357 -30.618 1.00 87.62 82 ALA A C 1
ATOM 595 O O . ALA A 1 82 ? 26.670 -0.423 -31.846 1.00 87.62 82 ALA A O 1
ATOM 596 N N . GLY A 1 83 ? 27.113 -1.400 -29.867 1.00 85.56 83 GLY A N 1
ATOM 597 C CA . GLY A 1 83 ? 27.448 -2.727 -30.392 1.00 85.56 83 GLY A CA 1
ATOM 598 C C . GLY A 1 83 ? 26.243 -3.611 -30.735 1.00 85.56 83 GLY A C 1
ATOM 599 O O . GLY A 1 83 ? 26.434 -4.662 -31.340 1.00 85.56 83 GLY A O 1
ATOM 600 N N . LYS A 1 84 ? 25.016 -3.201 -30.379 1.00 84.75 84 LYS A N 1
ATOM 601 C CA . LYS A 1 84 ? 23.773 -3.986 -30.497 1.00 84.75 84 LYS A CA 1
ATOM 602 C C . LYS A 1 84 ? 23.845 -5.361 -29.824 1.00 84.75 84 LYS A C 1
ATOM 604 O O . LYS A 1 84 ? 23.197 -6.305 -30.270 1.00 84.75 84 LYS A O 1
ATOM 609 N N . THR A 1 85 ? 24.648 -5.475 -28.773 1.00 83.31 85 THR A N 1
ATOM 610 C CA . THR A 1 85 ? 24.851 -6.716 -28.018 1.00 83.31 85 THR A CA 1
ATOM 611 C C . THR A 1 85 ? 23.976 -6.788 -26.772 1.00 83.31 85 THR A C 1
ATOM 613 O O . THR A 1 85 ? 23.714 -7.883 -26.289 1.00 83.31 85 THR A O 1
ATOM 616 N N . SER A 1 86 ? 23.511 -5.644 -26.264 1.00 82.50 86 SER A N 1
ATOM 617 C CA . SER A 1 86 ? 22.654 -5.556 -25.082 1.00 82.50 86 SER A CA 1
ATOM 618 C C . SER A 1 86 ? 21.700 -4.363 -25.164 1.00 82.50 86 SER A C 1
ATOM 620 O O . SER A 1 86 ? 21.935 -3.406 -25.910 1.00 82.50 86 SER A O 1
ATOM 622 N N . ILE A 1 87 ? 20.610 -4.432 -24.398 1.00 86.00 87 ILE A N 1
ATOM 623 C CA . ILE A 1 87 ? 19.718 -3.295 -24.157 1.00 86.00 87 ILE A CA 1
ATOM 624 C C . ILE A 1 87 ? 20.402 -2.364 -23.154 1.00 86.00 87 ILE A C 1
ATOM 626 O O . ILE A 1 87 ? 20.892 -2.818 -22.128 1.00 86.00 87 ILE A O 1
ATOM 630 N N . ASP A 1 88 ? 20.433 -1.075 -23.472 1.00 87.50 88 ASP A N 1
ATOM 631 C CA . ASP A 1 88 ? 21.056 -0.029 -22.659 1.00 87.50 88 ASP A CA 1
ATOM 632 C C . ASP A 1 88 ? 20.005 0.815 -21.924 1.00 87.50 88 ASP A C 1
ATOM 634 O O . ASP A 1 88 ? 20.123 1.088 -20.736 1.00 87.50 88 ASP A O 1
ATOM 638 N N . THR A 1 89 ? 18.924 1.192 -22.612 1.00 88.62 89 THR A N 1
ATOM 639 C CA . THR A 1 89 ? 17.881 2.052 -22.041 1.00 88.62 89 THR A CA 1
ATOM 640 C C . THR A 1 89 ? 16.497 1.529 -22.403 1.00 88.62 89 THR A C 1
ATOM 642 O O . THR A 1 89 ? 16.211 1.311 -23.579 1.00 88.62 89 THR A O 1
ATOM 645 N N . VAL A 1 90 ? 15.597 1.421 -21.423 1.00 90.75 90 VAL A N 1
ATOM 646 C CA . VAL A 1 90 ? 14.176 1.106 -21.640 1.00 90.75 90 VAL A CA 1
ATOM 647 C C . VAL A 1 90 ? 13.318 2.302 -21.233 1.00 90.75 90 VAL A C 1
ATOM 649 O O . VAL A 1 90 ? 13.486 2.864 -20.154 1.00 90.75 90 VAL A O 1
ATOM 652 N N . ARG A 1 91 ? 12.391 2.713 -22.103 1.00 90.56 91 ARG A N 1
ATOM 653 C CA . ARG A 1 91 ? 11.446 3.811 -21.868 1.00 90.56 91 ARG A CA 1
ATOM 654 C C . ARG A 1 91 ? 10.024 3.332 -22.098 1.00 90.56 91 ARG A C 1
ATOM 656 O O . ARG A 1 91 ? 9.716 2.759 -23.138 1.00 90.56 91 ARG A O 1
ATOM 663 N N . PHE A 1 92 ? 9.154 3.618 -21.145 1.00 90.38 92 PHE A N 1
ATOM 664 C CA . PHE A 1 92 ? 7.728 3.335 -21.221 1.00 90.38 92 PHE A CA 1
ATOM 665 C C . PHE A 1 92 ? 6.961 4.452 -20.522 1.00 90.38 92 PHE A C 1
ATOM 667 O O . PHE A 1 92 ? 7.482 5.105 -19.617 1.00 90.38 92 PHE A O 1
ATOM 674 N N . ASN A 1 93 ? 5.721 4.683 -20.944 1.00 89.44 93 ASN A N 1
ATOM 675 C CA . ASN A 1 93 ? 4.857 5.649 -20.281 1.00 89.44 93 ASN A CA 1
ATOM 676 C C . ASN A 1 93 ? 3.944 4.925 -19.301 1.00 89.44 93 ASN A C 1
ATOM 678 O O . ASN A 1 93 ? 3.324 3.918 -19.641 1.00 89.44 93 ASN A O 1
ATOM 682 N N . LEU A 1 94 ? 3.828 5.474 -18.099 1.00 86.88 94 LEU A N 1
ATOM 683 C CA . LEU A 1 94 ? 2.858 5.035 -17.109 1.00 86.88 94 LEU A CA 1
ATOM 684 C C . LEU A 1 94 ? 1.671 5.990 -17.122 1.00 86.88 94 LEU A C 1
ATOM 686 O O . LEU A 1 94 ? 1.836 7.209 -17.173 1.00 86.88 94 LEU A O 1
ATOM 690 N N . ALA A 1 95 ? 0.469 5.433 -17.061 1.00 85.38 95 ALA A N 1
ATOM 691 C CA . ALA A 1 95 ? -0.740 6.190 -16.797 1.00 85.38 95 ALA A CA 1
ATOM 692 C C . ALA A 1 95 ? -1.530 5.510 -15.679 1.00 85.38 95 ALA A C 1
ATOM 694 O O . ALA A 1 95 ? -1.453 4.288 -15.532 1.00 85.38 95 ALA A O 1
ATOM 695 N N . PRO A 1 96 ? -2.338 6.264 -14.925 1.00 84.00 96 PRO A N 1
ATOM 696 C CA . PRO A 1 96 ? -3.260 5.648 -13.993 1.00 84.00 96 PRO A CA 1
ATOM 697 C C . PRO A 1 96 ? -4.197 4.683 -14.729 1.00 84.00 96 PRO A C 1
ATOM 699 O O . PRO A 1 96 ? -4.697 4.982 -15.824 1.00 84.00 96 PRO A O 1
ATOM 702 N N . ALA A 1 97 ? -4.406 3.501 -14.148 1.00 80.75 97 ALA A N 1
ATOM 703 C CA . ALA A 1 97 ? -5.253 2.470 -14.739 1.00 80.75 97 ALA A CA 1
ATOM 704 C C . ALA A 1 97 ? -6.711 2.945 -14.872 1.00 80.75 97 ALA A C 1
ATOM 706 O O . ALA A 1 97 ? -7.410 2.540 -15.802 1.00 80.75 97 ALA A O 1
ATOM 707 N N . SER A 1 98 ? -7.139 3.863 -14.000 1.00 77.75 98 SER A N 1
ATOM 708 C CA . SER A 1 98 ? -8.471 4.463 -14.003 1.00 77.75 98 SER A CA 1
ATOM 709 C C . SER A 1 98 ? -8.415 5.992 -14.087 1.00 77.75 98 SER A C 1
ATOM 711 O O . SER A 1 98 ? -7.428 6.625 -13.723 1.00 77.75 98 SER A O 1
ATOM 713 N N . THR A 1 99 ? -9.491 6.618 -14.562 1.00 69.62 99 THR A N 1
ATOM 714 C CA . THR A 1 99 ? -9.596 8.087 -14.657 1.00 69.62 99 THR A CA 1
ATOM 715 C C . THR A 1 99 ? -9.821 8.777 -13.309 1.00 69.62 99 THR A C 1
ATOM 717 O O . THR A 1 99 ? -9.766 10.001 -13.250 1.00 69.62 99 THR A O 1
ATOM 720 N N . SER A 1 100 ? -10.101 8.016 -12.248 1.00 69.25 100 SER A N 1
ATOM 721 C CA . SER A 1 100 ? -10.331 8.501 -10.879 1.00 69.25 100 SER A CA 1
ATOM 722 C C . SER A 1 100 ? -9.283 7.974 -9.895 1.00 69.25 100 SER A C 1
ATOM 724 O O . SER A 1 100 ? -9.574 7.817 -8.715 1.00 69.25 100 SER A O 1
ATOM 726 N N . SER A 1 101 ? -8.099 7.627 -10.396 1.00 70.50 101 SER A N 1
ATOM 727 C CA . SER A 1 101 ? -6.993 7.133 -9.582 1.00 70.50 101 SER A CA 1
ATOM 728 C C . SER A 1 101 ? -6.393 8.237 -8.716 1.00 70.50 101 SER A C 1
ATOM 730 O O . SER A 1 101 ? -6.283 9.385 -9.154 1.00 70.50 101 SER A O 1
ATOM 732 N N . GLU A 1 102 ? -5.972 7.875 -7.508 1.00 78.62 102 GLU A N 1
ATOM 733 C CA . GLU A 1 102 ? -5.224 8.769 -6.631 1.00 78.62 102 GLU A CA 1
ATOM 734 C C . GLU A 1 102 ? -3.774 8.952 -7.101 1.00 78.62 102 GLU A C 1
ATOM 736 O O . GLU A 1 102 ? -3.278 8.259 -7.997 1.00 78.62 102 GLU A O 1
ATOM 741 N N . SER A 1 103 ? -3.097 9.958 -6.545 1.00 77.50 103 SER A N 1
ATOM 742 C CA . SER A 1 103 ? -1.699 10.234 -6.872 1.00 77.50 103 SER A CA 1
ATOM 743 C C . SER A 1 103 ? -0.800 9.114 -6.359 1.00 77.50 103 SER A C 1
ATOM 745 O O . SER A 1 103 ? -0.827 8.808 -5.172 1.00 77.50 103 SER A O 1
ATOM 747 N N . VAL A 1 104 ? 0.042 8.566 -7.232 1.00 82.12 104 VAL A N 1
ATOM 748 C CA . VAL A 1 104 ? 1.038 7.554 -6.863 1.00 82.12 104 VAL A CA 1
ATOM 749 C C . VAL A 1 104 ? 2.373 8.235 -6.584 1.00 82.12 104 VAL A C 1
ATOM 751 O O . VAL A 1 104 ? 2.845 9.028 -7.405 1.00 82.12 104 VAL A O 1
ATOM 754 N N . ASP A 1 105 ? 2.979 7.933 -5.435 1.00 83.12 105 ASP A N 1
ATOM 755 C CA . ASP A 1 105 ? 4.323 8.408 -5.117 1.00 83.12 105 ASP A CA 1
ATOM 756 C C . ASP A 1 105 ? 5.372 7.610 -5.899 1.00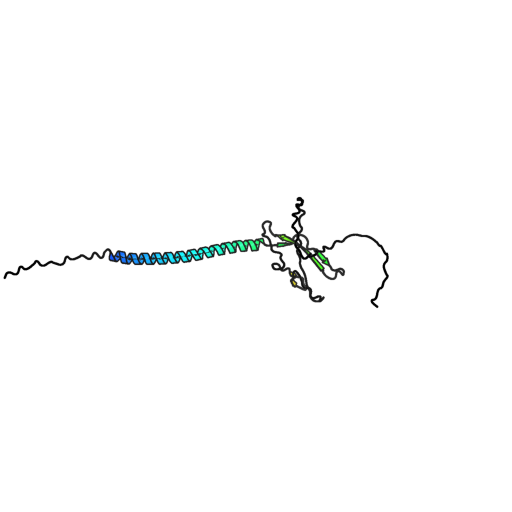 83.12 105 ASP A C 1
ATOM 758 O O . ASP A 1 105 ? 5.578 6.425 -5.655 1.00 83.12 105 ASP A O 1
ATOM 762 N N . LEU A 1 106 ? 6.052 8.289 -6.823 1.00 84.25 106 LEU A N 1
ATOM 763 C CA . LEU A 1 106 ? 7.161 7.748 -7.613 1.00 84.25 106 LEU A CA 1
ATOM 764 C C . LEU A 1 106 ? 8.510 8.314 -7.147 1.00 84.25 106 LEU A C 1
ATOM 766 O O . LEU A 1 106 ? 9.419 8.533 -7.950 1.00 84.25 106 LEU A O 1
ATOM 770 N N . SER A 1 107 ? 8.628 8.606 -5.849 1.00 83.88 107 SER A N 1
ATOM 771 C CA . SER A 1 107 ? 9.887 8.988 -5.215 1.00 83.88 107 SER A CA 1
ATOM 772 C C . SER A 1 107 ? 10.865 7.813 -5.118 1.00 83.88 107 SER A C 1
ATOM 774 O O . SER A 1 107 ? 10.490 6.640 -5.122 1.00 83.88 107 SER A O 1
ATOM 776 N N . THR A 1 108 ? 12.147 8.143 -4.968 1.00 79.69 108 THR A N 1
ATOM 777 C CA . THR A 1 108 ? 13.259 7.192 -4.799 1.00 79.69 108 THR A CA 1
ATOM 778 C C . THR A 1 108 ? 13.111 6.269 -3.591 1.00 79.69 108 THR A C 1
ATOM 780 O O . THR A 1 108 ? 13.699 5.198 -3.552 1.00 79.69 108 THR A O 1
ATOM 783 N N . THR A 1 109 ? 12.348 6.696 -2.586 1.00 80.06 109 THR A N 1
ATOM 784 C CA . THR A 1 109 ? 12.131 5.973 -1.325 1.00 80.06 109 THR A CA 1
ATOM 785 C C . THR A 1 109 ? 10.871 5.114 -1.324 1.00 80.06 109 THR A C 1
ATOM 787 O O . THR A 1 109 ? 10.785 4.188 -0.524 1.00 80.06 109 THR A O 1
ATOM 790 N N . GLY A 1 110 ? 9.888 5.433 -2.172 1.00 79.88 110 GLY A N 1
ATOM 791 C CA . GLY A 1 110 ? 8.571 4.787 -2.175 1.00 79.88 110 GLY A CA 1
ATOM 792 C C . GLY A 1 110 ? 8.343 3.798 -3.318 1.00 79.88 110 GLY A C 1
ATOM 793 O O . GLY A 1 110 ? 7.367 3.057 -3.284 1.00 79.88 110 GLY A O 1
ATOM 794 N N . THR A 1 111 ? 9.218 3.773 -4.328 1.00 86.31 111 THR A N 1
ATOM 795 C CA . THR A 1 111 ? 9.047 2.955 -5.538 1.00 86.31 111 THR A CA 1
ATOM 796 C C . THR A 1 111 ? 10.262 2.075 -5.806 1.00 86.31 111 THR A C 1
ATOM 798 O O . THR A 1 111 ? 11.400 2.538 -5.768 1.00 86.31 111 THR A O 1
ATOM 801 N N . VAL A 1 112 ? 10.001 0.813 -6.153 1.00 87.44 112 VAL A N 1
ATOM 802 C CA . VAL A 1 112 ? 10.998 -0.136 -6.663 1.00 87.44 112 VAL A CA 1
ATOM 803 C C . VAL A 1 112 ? 10.610 -0.519 -8.085 1.00 87.44 112 VAL A C 1
ATOM 805 O O . VAL A 1 112 ? 9.458 -0.865 -8.346 1.00 87.44 112 VAL A O 1
ATOM 808 N N . VAL A 1 113 ? 11.572 -0.463 -9.004 1.00 89.44 113 VAL A N 1
ATOM 809 C CA . VAL A 1 113 ? 11.402 -0.918 -10.386 1.00 89.44 113 VAL A CA 1
ATOM 810 C C . VAL A 1 113 ? 12.251 -2.165 -10.565 1.00 89.44 113 VAL A C 1
ATOM 812 O O . VAL A 1 113 ? 13.460 -2.098 -10.396 1.00 89.44 113 VAL A O 1
ATOM 815 N N . THR A 1 114 ? 11.642 -3.294 -10.914 1.00 90.62 114 THR A N 1
ATOM 816 C CA . THR A 1 114 ? 12.367 -4.548 -11.155 1.00 90.62 114 THR A CA 1
ATOM 817 C C . THR A 1 114 ? 12.341 -4.873 -12.640 1.00 90.62 114 THR A C 1
ATOM 819 O O . THR A 1 114 ? 11.272 -4.954 -13.245 1.00 90.62 114 THR A O 1
ATOM 822 N N . TYR A 1 115 ? 13.518 -5.067 -13.226 1.00 88.12 115 TYR A N 1
ATOM 823 C CA . TYR A 1 115 ? 13.669 -5.628 -14.561 1.00 88.12 115 TYR A CA 1
ATOM 824 C C . TYR A 1 115 ? 13.804 -7.149 -14.457 1.00 88.12 115 TYR A C 1
ATOM 826 O O . TYR A 1 115 ? 14.519 -7.642 -13.588 1.00 88.12 115 TYR A O 1
ATOM 834 N N . LEU A 1 116 ? 13.109 -7.890 -15.321 1.00 90.25 116 LEU A N 1
ATOM 835 C CA . LEU A 1 116 ? 13.114 -9.353 -15.342 1.00 90.25 116 LEU A CA 1
ATOM 836 C C . LEU A 1 116 ? 13.166 -9.853 -16.789 1.00 90.25 116 LEU A C 1
ATOM 838 O O . LEU A 1 116 ? 12.319 -9.476 -17.601 1.00 90.25 116 LEU A O 1
ATOM 842 N N . ASP A 1 117 ? 14.117 -10.735 -17.079 1.00 87.50 117 ASP A N 1
ATOM 843 C CA . ASP A 1 117 ? 14.197 -11.514 -18.314 1.00 87.50 117 ASP A CA 1
ATOM 844 C C . ASP A 1 117 ? 14.399 -13.015 -18.010 1.00 87.50 117 ASP A C 1
ATOM 846 O O . ASP A 1 117 ? 14.268 -13.456 -16.866 1.00 87.50 117 ASP A O 1
ATOM 850 N N . GLU A 1 118 ? 14.652 -13.832 -19.036 1.00 89.12 118 GLU A N 1
ATOM 851 C CA . GLU A 1 118 ? 14.836 -15.285 -18.880 1.00 89.12 118 GLU A CA 1
ATOM 852 C C . GLU A 1 118 ? 16.097 -15.667 -18.086 1.00 89.12 118 GLU A C 1
ATOM 854 O O . GLU A 1 118 ? 16.202 -16.790 -17.589 1.00 89.12 118 GLU A O 1
ATOM 859 N N . ASN A 1 119 ? 17.065 -14.760 -17.976 1.00 84.69 119 ASN A N 1
ATOM 860 C CA . ASN A 1 119 ? 18.394 -15.019 -17.440 1.00 84.69 119 ASN A CA 1
ATOM 861 C C . ASN A 1 119 ? 18.661 -14.284 -16.119 1.00 84.69 119 ASN A C 1
ATOM 863 O O . ASN A 1 119 ? 19.488 -14.754 -15.338 1.00 84.69 119 ASN A O 1
ATOM 867 N N . GLN A 1 120 ? 17.981 -13.167 -15.851 1.00 85.44 120 GLN A N 1
ATOM 868 C CA . GLN A 1 120 ? 18.220 -12.330 -14.676 1.00 85.44 120 GLN A CA 1
ATOM 869 C C . GLN A 1 120 ? 16.983 -11.533 -14.235 1.00 85.44 120 GLN A C 1
ATOM 871 O O . GLN A 1 120 ? 16.109 -11.188 -15.028 1.00 85.44 120 GLN A O 1
ATOM 876 N N . GLY A 1 121 ? 16.942 -11.201 -12.943 1.00 88.75 121 GLY A N 1
ATOM 877 C CA . GLY A 1 121 ? 15.982 -10.273 -12.351 1.00 88.75 121 GLY A CA 1
ATOM 878 C C . GLY A 1 121 ? 16.713 -9.297 -11.436 1.00 88.75 121 GLY A C 1
ATOM 879 O O . GLY A 1 121 ? 17.369 -9.731 -10.491 1.00 88.75 121 GLY A O 1
ATOM 880 N N . ILE A 1 122 ? 16.640 -8.001 -11.728 1.00 88.75 122 ILE A N 1
ATOM 881 C CA . ILE A 1 122 ? 17.434 -6.961 -11.061 1.00 88.75 122 ILE A CA 1
ATOM 882 C C . ILE A 1 122 ? 16.498 -5.862 -10.579 1.00 88.75 122 ILE A C 1
ATOM 884 O O . ILE A 1 122 ? 15.633 -5.391 -11.321 1.00 88.75 122 ILE A O 1
ATOM 888 N N . ASN A 1 123 ? 16.681 -5.441 -9.331 1.00 90.25 123 ASN A N 1
ATOM 889 C CA . ASN A 1 123 ? 15.979 -4.293 -8.776 1.00 90.25 123 ASN A CA 1
ATOM 890 C C . ASN A 1 123 ? 16.760 -3.033 -9.118 1.00 90.25 123 ASN A C 1
ATOM 892 O O . ASN A 1 123 ? 17.885 -2.858 -8.661 1.00 90.25 123 ASN A O 1
ATOM 896 N N . CYS A 1 124 ? 16.147 -2.158 -9.900 1.00 89.06 124 CYS A N 1
ATOM 897 C CA . CYS A 1 124 ? 16.737 -0.888 -10.247 1.00 89.06 124 CYS A CA 1
ATOM 898 C C . CYS A 1 124 ? 16.589 0.094 -9.088 1.00 89.06 124 CYS A C 1
ATOM 900 O O . CYS A 1 124 ? 15.478 0.313 -8.593 1.00 89.06 124 CYS A O 1
ATOM 902 N N . GLU A 1 125 ? 17.681 0.740 -8.689 1.00 86.75 125 GLU A N 1
ATOM 903 C CA . GLU A 1 125 ? 17.641 1.790 -7.666 1.00 86.75 125 GLU A CA 1
ATOM 904 C C . GLU A 1 125 ? 17.657 3.189 -8.296 1.00 86.75 125 GLU A C 1
ATOM 906 O O . GLU A 1 125 ? 17.882 3.383 -9.496 1.00 86.75 125 GLU A O 1
ATOM 911 N N . ASN A 1 126 ? 17.386 4.199 -7.476 1.00 85.56 126 ASN A N 1
ATOM 912 C CA . ASN A 1 126 ? 17.432 5.591 -7.890 1.00 85.56 126 ASN A CA 1
ATOM 913 C C . ASN A 1 126 ? 17.853 6.467 -6.694 1.00 85.56 126 ASN A C 1
ATOM 915 O O . ASN A 1 126 ? 17.086 6.563 -5.739 1.00 85.56 126 ASN A O 1
ATOM 919 N N . PRO A 1 127 ? 19.030 7.120 -6.716 1.00 82.62 127 PRO A N 1
ATOM 920 C CA . PRO A 1 127 ? 20.112 6.924 -7.681 1.00 82.62 127 PRO A CA 1
ATOM 921 C C . PRO A 1 127 ? 20.814 5.574 -7.466 1.00 82.62 127 PRO A C 1
ATOM 923 O O . PRO A 1 127 ? 20.919 5.106 -6.337 1.00 82.62 127 PRO A O 1
ATOM 926 N N . GLN A 1 128 ? 21.336 4.974 -8.534 1.00 81.31 128 GLN A N 1
ATOM 927 C CA . GLN A 1 128 ? 22.239 3.826 -8.411 1.00 81.31 128 GLN A CA 1
ATOM 928 C C . GLN A 1 128 ? 23.660 4.272 -8.097 1.00 81.31 128 GLN A C 1
ATOM 930 O O . GLN A 1 128 ? 24.156 5.247 -8.669 1.00 81.31 128 GLN A O 1
ATOM 935 N N . SER A 1 129 ? 24.320 3.514 -7.227 1.00 83.25 129 SER A N 1
ATOM 936 C CA . SER A 1 129 ? 25.766 3.562 -7.056 1.00 83.25 129 SER A CA 1
ATOM 937 C C . SER A 1 129 ? 26.381 2.432 -7.867 1.00 83.25 129 SER A C 1
ATOM 939 O O . SER A 1 129 ? 26.469 1.321 -7.362 1.00 83.25 129 SER A O 1
ATOM 941 N N . PHE A 1 130 ? 26.796 2.728 -9.096 1.00 83.56 130 PHE A N 1
ATOM 942 C CA . PHE A 1 130 ? 27.459 1.747 -9.951 1.00 83.56 130 PHE A CA 1
ATOM 943 C C . PHE A 1 130 ? 28.830 1.377 -9.369 1.00 83.56 130 PHE A C 1
ATOM 945 O O . PHE A 1 130 ? 29.638 2.274 -9.095 1.00 83.56 130 PHE A O 1
ATOM 952 N N . ASP A 1 131 ? 29.080 0.086 -9.164 1.00 83.06 131 ASP A N 1
ATOM 953 C CA . ASP A 1 131 ? 30.346 -0.439 -8.636 1.00 83.06 131 ASP A CA 1
ATOM 954 C C . ASP A 1 131 ? 31.499 -0.352 -9.660 1.00 83.06 131 ASP A C 1
ATOM 956 O O . ASP A 1 131 ? 32.674 -0.324 -9.285 1.00 83.06 131 ASP A O 1
ATOM 960 N N . GLY A 1 132 ? 31.161 -0.178 -10.942 1.00 78.81 132 GLY A N 1
ATOM 961 C CA . GLY A 1 132 ? 32.109 -0.086 -12.052 1.00 78.81 132 GLY A CA 1
ATOM 962 C C . GLY A 1 132 ? 32.598 -1.447 -12.552 1.00 78.81 132 GLY A C 1
ATOM 963 O O . GLY A 1 132 ? 33.424 -1.485 -13.471 1.00 78.81 132 GLY A O 1
ATOM 964 N N . ASP A 1 133 ? 32.078 -2.538 -11.992 1.00 80.75 133 ASP A N 1
ATOM 965 C CA . ASP A 1 133 ? 32.363 -3.903 -12.396 1.00 80.75 133 ASP A CA 1
ATOM 966 C C . ASP A 1 133 ? 31.422 -4.307 -13.540 1.00 80.75 133 ASP A C 1
ATOM 968 O O . ASP A 1 133 ? 30.200 -4.262 -13.445 1.00 80.75 133 ASP A O 1
ATOM 972 N N . ALA A 1 134 ? 31.994 -4.728 -14.670 1.00 72.00 134 ALA A N 1
ATOM 973 C CA . ALA A 1 134 ? 31.218 -5.045 -15.874 1.00 72.00 134 ALA A CA 1
ATOM 974 C C . ALA A 1 134 ? 30.390 -6.344 -15.769 1.00 72.00 134 ALA A C 1
ATOM 976 O O . ALA A 1 134 ? 29.565 -6.612 -16.644 1.00 72.00 134 ALA A O 1
ATOM 977 N N . ASP A 1 135 ? 30.638 -7.153 -14.736 1.00 78.50 135 ASP A N 1
ATOM 978 C CA . ASP A 1 135 ? 30.006 -8.457 -14.523 1.00 78.50 135 ASP A CA 1
ATOM 979 C C . ASP A 1 135 ? 28.787 -8.383 -13.587 1.00 78.50 135 ASP A C 1
ATOM 981 O O . ASP A 1 135 ? 27.982 -9.319 -13.556 1.00 78.50 135 ASP A O 1
ATOM 985 N N . THR A 1 136 ? 28.629 -7.285 -12.838 1.00 81.00 136 THR A N 1
ATOM 986 C CA . THR A 1 136 ? 27.462 -7.055 -11.983 1.00 81.00 136 THR A CA 1
ATOM 987 C C . THR A 1 136 ? 26.382 -6.364 -12.811 1.00 81.00 136 THR A C 1
ATOM 989 O O . THR A 1 136 ? 26.603 -5.268 -13.327 1.00 81.00 136 THR A O 1
ATOM 992 N N . PRO A 1 137 ? 25.195 -6.965 -12.981 1.00 79.19 137 PRO A N 1
ATOM 993 C CA . PRO A 1 137 ? 24.153 -6.308 -13.738 1.00 79.19 137 PRO A CA 1
ATOM 994 C C . PRO A 1 137 ? 23.430 -5.296 -12.833 1.00 79.19 137 PRO A C 1
ATOM 996 O O . PRO A 1 137 ? 22.702 -5.657 -11.909 1.00 79.19 137 PRO A O 1
ATOM 999 N N . GLU A 1 138 ? 23.653 -4.013 -13.105 1.00 86.31 138 GLU A N 1
ATOM 1000 C CA . GLU A 1 138 ? 23.132 -2.874 -12.340 1.00 86.31 138 GLU A CA 1
ATOM 1001 C C . GLU A 1 138 ? 22.171 -2.047 -13.211 1.00 86.31 138 GLU A C 1
ATOM 1003 O O . GLU A 1 138 ? 22.378 -1.904 -14.419 1.00 86.31 138 GLU A O 1
ATOM 1008 N N . CYS A 1 139 ? 21.106 -1.480 -12.633 1.00 87.62 139 CYS A N 1
ATOM 1009 C CA . CYS A 1 139 ? 20.151 -0.678 -13.402 1.00 87.62 139 CYS A CA 1
ATOM 1010 C C . CYS A 1 139 ? 19.608 0.513 -12.620 1.00 87.62 139 CYS A C 1
ATOM 1012 O O . CYS A 1 139 ? 19.144 0.395 -11.494 1.00 87.62 139 CYS A O 1
ATOM 1014 N N . SER A 1 140 ? 19.604 1.694 -13.241 1.00 89.56 140 SER A N 1
ATOM 1015 C CA . SER A 1 140 ? 19.006 2.895 -12.645 1.00 89.56 140 SER A CA 1
ATOM 1016 C C . SER A 1 140 ? 17.684 3.236 -13.308 1.00 89.56 140 SER A C 1
ATOM 1018 O O . SER A 1 140 ? 17.511 3.024 -14.510 1.00 89.56 140 SER A O 1
ATOM 1020 N N . TRP A 1 141 ? 16.750 3.794 -12.542 1.00 91.06 141 TRP A N 1
ATOM 1021 C CA . TRP A 1 141 ? 15.503 4.318 -13.092 1.00 91.06 141 TRP A CA 1
ATOM 1022 C C . TRP A 1 141 ? 15.342 5.803 -12.785 1.00 91.06 141 TRP A C 1
ATOM 1024 O O . TRP A 1 141 ? 15.865 6.332 -11.809 1.00 91.06 141 TRP A O 1
ATOM 1034 N N . SER A 1 142 ? 14.599 6.499 -13.640 1.00 87.94 142 SER A N 1
ATOM 1035 C CA . SER A 1 142 ? 14.197 7.883 -13.412 1.00 87.94 142 SER A CA 1
ATOM 1036 C C . SER A 1 142 ? 12.848 8.139 -14.070 1.00 87.94 142 SER A C 1
ATOM 1038 O O . SER A 1 142 ? 12.481 7.475 -15.041 1.00 87.94 142 SER A O 1
ATOM 1040 N N . ILE A 1 143 ? 12.101 9.105 -13.541 1.00 86.62 143 ILE A N 1
ATOM 1041 C CA . ILE A 1 143 ? 10.848 9.560 -14.135 1.00 86.62 143 ILE A CA 1
ATOM 1042 C C . ILE A 1 143 ? 11.007 10.983 -14.656 1.00 86.62 143 ILE A C 1
ATOM 1044 O O . ILE A 1 143 ? 11.605 11.845 -14.014 1.00 86.62 143 ILE A O 1
ATOM 1048 N N . SER A 1 144 ? 10.435 11.236 -15.829 1.00 83.12 144 SER A N 1
ATOM 1049 C CA . SER A 1 144 ? 10.265 12.583 -16.356 1.00 83.12 144 SER A CA 1
ATOM 1050 C C . SER A 1 144 ? 8.795 12.805 -16.672 1.00 83.12 144 SER A C 1
ATOM 1052 O O . SER A 1 144 ? 8.134 11.967 -17.283 1.00 83.12 144 SER A O 1
ATOM 1054 N N . TRP A 1 145 ? 8.266 13.936 -16.223 1.00 74.12 145 TRP A N 1
ATOM 1055 C CA . TRP A 1 145 ? 6.900 14.325 -16.532 1.00 74.12 145 TRP A CA 1
ATOM 1056 C C . TRP A 1 145 ? 6.910 15.058 -17.868 1.00 74.12 145 TRP A C 1
ATOM 1058 O O . TRP A 1 145 ? 7.623 16.056 -18.016 1.00 74.12 145 TRP A O 1
ATOM 1068 N N . LEU A 1 146 ? 6.091 14.621 -18.829 1.00 65.31 146 LEU A N 1
ATOM 1069 C CA . LEU A 1 146 ? 5.720 15.510 -19.924 1.00 65.31 146 LEU A CA 1
ATOM 1070 C C . LEU A 1 146 ? 4.943 16.666 -19.297 1.00 65.31 146 LEU A C 1
ATOM 1072 O O . LEU A 1 146 ? 3.757 16.546 -18.990 1.00 65.31 146 LEU A O 1
ATOM 1076 N N . ILE A 1 147 ? 5.613 17.799 -19.097 1.00 58.41 147 ILE A N 1
ATOM 1077 C CA . ILE A 1 147 ? 4.921 19.051 -18.832 1.00 58.41 147 ILE A CA 1
ATOM 1078 C C . ILE A 1 147 ? 4.137 19.330 -20.110 1.00 58.41 147 ILE A C 1
ATOM 1080 O O . ILE A 1 147 ? 4.693 19.802 -21.103 1.00 58.41 147 ILE A O 1
ATOM 1084 N N . GLY A 1 148 ? 2.851 18.974 -20.116 1.00 48.09 148 GLY A N 1
ATOM 1085 C CA . GLY A 1 148 ? 1.941 19.400 -21.164 1.00 48.09 148 GLY A CA 1
ATOM 1086 C C . GLY A 1 148 ? 2.121 20.902 -21.328 1.00 48.09 148 GLY A C 1
ATOM 1087 O O . GLY A 1 148 ? 2.110 21.634 -20.336 1.00 48.09 148 GLY A O 1
ATOM 1088 N N . TRP A 1 149 ? 2.366 21.351 -22.559 1.00 39.19 149 TRP A N 1
ATOM 1089 C CA . TRP A 1 149 ? 2.499 22.763 -22.884 1.00 39.19 149 TRP A CA 1
ATOM 1090 C C . TRP A 1 149 ? 1.219 23.485 -22.460 1.00 39.19 149 TRP A C 1
ATOM 1092 O O . TRP A 1 149 ? 0.271 23.615 -23.233 1.00 39.19 149 TRP A O 1
ATOM 1102 N N . PHE A 1 150 ? 1.182 23.980 -21.225 1.00 38.00 150 PHE A N 1
ATOM 1103 C CA . PHE A 1 150 ? 0.224 24.986 -20.822 1.00 38.00 150 PHE A CA 1
ATOM 1104 C C . PHE A 1 150 ? 0.548 26.212 -21.666 1.00 38.00 150 PHE A C 1
ATOM 1106 O O . PHE A 1 150 ? 1.456 26.993 -21.372 1.00 38.00 150 PHE A O 1
ATOM 1113 N N . ARG A 1 151 ? -0.210 26.392 -22.748 1.00 53.00 151 ARG A N 1
ATOM 1114 C CA . ARG A 1 151 ? -0.323 27.675 -23.429 1.00 53.00 151 ARG A CA 1
ATOM 1115 C C . ARG A 1 151 ? -1.090 28.612 -22.494 1.00 53.00 151 ARG A C 1
ATOM 1117 O O . ARG A 1 151 ? -2.281 28.838 -22.654 1.00 53.00 151 ARG A O 1
ATOM 1124 N N . GLY A 1 152 ? -0.396 29.096 -21.468 1.00 41.09 152 GLY A N 1
ATOM 1125 C CA . GLY A 1 152 ? -0.928 29.926 -20.397 1.00 41.09 152 GLY A CA 1
ATOM 1126 C C . GLY A 1 152 ? 0.170 30.838 -19.866 1.00 41.09 152 GLY A C 1
ATOM 1127 O O . GLY A 1 152 ? 1.060 30.405 -19.147 1.00 41.09 152 GLY A O 1
ATOM 1128 N N . HIS A 1 153 ? 0.119 32.093 -20.308 1.00 43.47 153 HIS A N 1
ATOM 1129 C CA . HIS A 1 153 ? 0.947 33.244 -19.950 1.00 43.47 153 HIS A CA 1
ATOM 1130 C C . HIS A 1 153 ? 1.880 33.088 -18.735 1.00 43.47 153 HIS A C 1
ATOM 1132 O O . HIS A 1 153 ? 1.448 33.034 -17.584 1.00 43.47 153 HIS A O 1
ATOM 1138 N N . ARG A 1 154 ? 3.190 33.170 -19.010 1.00 48.31 154 ARG A N 1
ATOM 1139 C CA . ARG A 1 154 ? 4.243 33.411 -18.017 1.00 48.31 154 ARG A CA 1
ATOM 1140 C C . ARG A 1 154 ? 3.847 34.565 -17.089 1.00 48.31 154 ARG A C 1
ATOM 1142 O O . ARG A 1 154 ? 3.883 35.725 -17.492 1.00 48.31 154 ARG A O 1
ATOM 1149 N N . ARG A 1 155 ? 3.604 34.269 -15.814 1.00 45.28 155 ARG A N 1
ATOM 1150 C CA . ARG A 1 155 ? 3.976 35.184 -14.731 1.00 45.28 155 ARG A CA 1
ATOM 1151 C C . ARG A 1 155 ? 5.189 34.594 -14.033 1.00 45.28 155 ARG A C 1
ATOM 1153 O O . ARG A 1 155 ? 5.064 33.776 -13.130 1.00 45.28 155 ARG A O 1
ATOM 1160 N N . GLN A 1 156 ? 6.367 35.028 -14.485 1.00 43.34 156 GLN A N 1
ATOM 1161 C CA . GLN A 1 156 ? 7.600 34.919 -13.716 1.00 43.34 156 GLN A CA 1
ATOM 1162 C C . GLN A 1 156 ? 7.363 35.571 -12.353 1.00 43.34 156 GLN A C 1
ATOM 1164 O O . GLN A 1 156 ? 7.370 36.796 -12.227 1.00 43.34 156 GLN A O 1
ATOM 1169 N N . ARG A 1 157 ? 7.163 34.762 -11.313 1.00 43.75 157 ARG A N 1
ATOM 1170 C CA . ARG A 1 157 ? 7.469 35.225 -9.967 1.00 43.75 157 ARG A CA 1
ATOM 1171 C C . ARG A 1 157 ? 8.986 35.199 -9.848 1.00 43.75 157 ARG A C 1
ATOM 1173 O O . ARG A 1 157 ? 9.588 34.139 -9.733 1.00 43.75 157 ARG A O 1
ATOM 1180 N N . ARG A 1 158 ? 9.592 36.387 -9.932 1.00 44.03 158 ARG A N 1
ATOM 1181 C CA . ARG A 1 158 ? 10.931 36.651 -9.400 1.00 44.03 158 ARG A CA 1
ATOM 1182 C C . ARG A 1 158 ? 10.939 36.189 -7.940 1.00 44.03 158 ARG A C 1
ATOM 1184 O O . ARG A 1 158 ? 10.396 36.884 -7.086 1.00 44.03 158 ARG A O 1
ATOM 1191 N N . ALA A 1 159 ? 11.521 35.028 -7.670 1.00 42.16 159 ALA A N 1
ATOM 1192 C CA . ALA A 1 159 ? 11.994 34.686 -6.338 1.00 42.16 159 ALA A CA 1
ATOM 1193 C C . ALA A 1 159 ? 13.407 35.263 -6.196 1.00 42.16 159 ALA A C 1
ATOM 1195 O O . ALA A 1 159 ? 14.243 35.123 -7.089 1.00 42.16 159 ALA A O 1
ATOM 1196 N N . GLY A 1 160 ? 13.605 36.025 -5.124 1.00 35.88 160 GLY A N 1
ATOM 1197 C CA . GLY A 1 160 ? 14.842 36.726 -4.823 1.00 35.88 160 GLY A CA 1
ATOM 1198 C C . GLY A 1 160 ? 16.012 35.794 -4.511 1.00 35.88 160 GLY A C 1
ATOM 1199 O O . GLY A 1 160 ? 15.847 34.611 -4.237 1.00 35.88 160 GLY A O 1
ATOM 1200 N N . ARG A 1 161 ? 17.198 36.406 -4.565 1.00 42.47 161 ARG A N 1
ATOM 1201 C CA . ARG A 1 161 ? 18.515 35.905 -4.149 1.00 42.47 161 ARG A CA 1
ATOM 1202 C C . ARG A 1 161 ? 18.477 34.926 -2.965 1.00 42.47 161 ARG A C 1
ATOM 1204 O O . ARG A 1 161 ? 18.000 35.284 -1.893 1.00 42.47 161 ARG A O 1
ATOM 1211 N N . GLY A 1 162 ? 19.142 33.787 -3.136 1.00 34.62 162 GLY A N 1
ATOM 1212 C CA . GLY A 1 162 ? 19.571 32.875 -2.076 1.00 34.62 162 GLY A CA 1
ATOM 1213 C C . GLY A 1 162 ? 20.494 31.802 -2.660 1.00 34.62 162 GLY A C 1
ATOM 1214 O O . GLY A 1 162 ? 20.202 31.265 -3.719 1.00 34.62 162 GLY A O 1
ATOM 1215 N N . ASN A 1 163 ? 21.636 31.582 -2.014 1.00 35.03 163 ASN A N 1
ATOM 1216 C CA . ASN A 1 163 ? 22.760 30.725 -2.409 1.00 35.03 163 ASN A CA 1
ATOM 1217 C C . ASN A 1 163 ? 22.407 29.262 -2.736 1.00 35.03 163 ASN A C 1
ATOM 1219 O O . ASN A 1 163 ? 21.617 28.653 -2.024 1.00 35.03 163 ASN A O 1
ATOM 1223 N N . GLY A 1 164 ? 23.194 28.674 -3.647 1.00 34.41 164 GLY A N 1
ATOM 1224 C CA . GLY A 1 164 ? 23.726 27.318 -3.466 1.00 34.41 164 GLY A CA 1
ATOM 1225 C C . GLY A 1 164 ? 23.140 26.213 -4.349 1.00 34.41 164 GLY A C 1
ATOM 1226 O O . GLY A 1 164 ? 21.996 25.821 -4.171 1.00 34.41 164 GLY A O 1
ATOM 1227 N N . TYR A 1 165 ? 24.016 25.653 -5.192 1.00 34.31 165 TYR A N 1
ATOM 1228 C CA . TYR A 1 165 ? 23.952 24.337 -5.851 1.00 34.31 165 TYR A CA 1
ATOM 1229 C C . TYR A 1 165 ? 23.018 24.194 -7.064 1.00 34.31 165 TYR A C 1
ATOM 1231 O O . TYR A 1 165 ? 21.881 23.740 -6.987 1.00 34.31 165 TYR A O 1
ATOM 1239 N N . SER A 1 166 ? 23.560 24.518 -8.239 1.00 30.55 166 SER A N 1
ATOM 1240 C CA . SER A 1 166 ? 23.014 24.108 -9.532 1.00 30.55 166 SER A CA 1
ATOM 1241 C C . SER A 1 166 ? 23.359 22.639 -9.808 1.00 30.55 166 SER A C 1
ATOM 1243 O O . SER A 1 166 ? 24.469 22.342 -10.245 1.00 30.55 166 SER A O 1
ATOM 1245 N N . HIS A 1 167 ? 22.407 21.725 -9.606 1.00 31.38 167 HIS A N 1
ATOM 1246 C CA . HIS A 1 167 ? 22.410 20.461 -10.344 1.00 31.38 167 HIS A CA 1
ATOM 1247 C C . HIS A 1 167 ? 22.006 20.776 -11.785 1.00 31.38 167 HIS A C 1
ATOM 1249 O O . HIS A 1 167 ? 20.846 21.047 -12.092 1.00 31.38 167 HIS A O 1
ATOM 1255 N N . GLN A 1 168 ? 23.011 20.833 -12.651 1.00 33.16 168 GLN A N 1
ATOM 1256 C CA . GLN A 1 168 ? 22.859 21.050 -14.078 1.00 33.16 168 GLN A CA 1
ATOM 1257 C C . GLN A 1 168 ? 22.301 19.765 -14.697 1.00 33.16 168 GLN A C 1
ATOM 1259 O O . GLN A 1 168 ? 23.026 18.798 -14.909 1.00 33.16 168 GLN A O 1
ATOM 1264 N N . SER A 1 169 ? 20.991 19.730 -14.939 1.00 34.03 169 SER A N 1
ATOM 1265 C CA . SER A 1 169 ? 20.347 18.676 -15.720 1.00 34.03 169 SER A CA 1
ATOM 1266 C C . SER A 1 169 ? 20.728 18.840 -17.193 1.00 34.03 169 SER A C 1
ATOM 1268 O O . SER A 1 169 ? 20.019 19.460 -17.985 1.00 34.03 169 SER A O 1
ATOM 1270 N N . ASN A 1 170 ? 21.890 18.300 -17.564 1.00 30.78 170 ASN A N 1
ATOM 1271 C CA . ASN A 1 170 ? 22.279 18.146 -18.961 1.00 30.78 170 ASN A CA 1
ATOM 1272 C C . ASN A 1 170 ? 21.319 17.153 -19.626 1.00 30.78 170 ASN A C 1
ATOM 1274 O O . ASN A 1 170 ? 21.409 15.945 -19.431 1.00 30.78 170 ASN A O 1
ATOM 1278 N N . SER A 1 171 ? 20.379 17.685 -20.402 1.00 33.47 171 SER A N 1
ATOM 1279 C CA . SER A 1 171 ? 19.640 16.906 -21.394 1.00 33.47 171 SER A CA 1
ATOM 1280 C C . SER A 1 171 ? 20.535 16.745 -22.630 1.00 33.47 171 SER A C 1
ATOM 1282 O O . SER A 1 171 ? 21.102 17.751 -23.063 1.00 33.47 171 SER A O 1
ATOM 1284 N N . PRO A 1 172 ? 20.679 15.544 -23.220 1.00 37.88 172 PRO A N 1
ATOM 1285 C CA . PRO A 1 172 ? 21.426 15.381 -24.460 1.00 37.88 172 PRO A CA 1
ATOM 1286 C C . PRO A 1 172 ? 20.635 16.031 -25.599 1.00 37.88 172 PRO A C 1
ATOM 1288 O O . PRO A 1 172 ? 19.573 15.546 -25.989 1.00 37.88 172 PRO A O 1
ATOM 1291 N N . THR A 1 173 ? 21.129 17.154 -26.107 1.00 37.16 173 THR A N 1
ATOM 1292 C CA . THR A 1 173 ? 20.730 17.683 -27.410 1.00 37.16 173 THR A CA 1
ATOM 1293 C C . THR A 1 173 ? 21.698 17.145 -28.448 1.00 37.16 173 THR A C 1
ATOM 1295 O O . THR A 1 173 ? 22.861 17.521 -28.417 1.00 37.16 173 THR A O 1
ATOM 1298 N N . ASP A 1 174 ? 21.209 16.311 -29.355 1.00 30.05 174 ASP A N 1
ATOM 1299 C CA . ASP A 1 174 ? 21.652 16.288 -30.750 1.00 30.05 174 ASP A CA 1
ATOM 1300 C C . ASP A 1 174 ? 20.479 15.759 -31.585 1.00 30.05 174 ASP A C 1
ATOM 1302 O O . ASP A 1 174 ? 19.806 14.806 -31.172 1.00 30.05 174 ASP A O 1
ATOM 1306 N N . PRO A 1 175 ? 20.156 16.420 -32.710 1.00 44.03 175 PRO A N 1
ATOM 1307 C CA . PRO A 1 175 ? 20.856 16.038 -33.933 1.00 44.03 175 PRO A CA 1
ATOM 1308 C C . PRO A 1 175 ? 21.148 17.182 -34.928 1.00 44.03 175 PRO A C 1
ATOM 1310 O O . PRO A 1 175 ? 20.567 18.260 -34.875 1.00 44.03 175 PRO A O 1
ATOM 1313 N N . GLU A 1 176 ? 21.987 16.818 -35.904 1.00 35.31 176 GLU A N 1
ATOM 1314 C CA . GLU A 1 176 ? 22.218 17.412 -37.234 1.00 35.31 176 GLU A CA 1
ATOM 1315 C C . GLU A 1 176 ? 23.419 18.359 -37.456 1.00 35.31 176 GLU A C 1
ATOM 1317 O O . GLU A 1 176 ? 23.376 19.557 -37.212 1.00 35.31 176 GLU A O 1
ATOM 1322 N N . ASN A 1 177 ? 24.419 17.770 -38.132 1.00 34.12 177 ASN A N 1
ATOM 1323 C CA . ASN A 1 177 ? 25.172 18.285 -39.288 1.00 34.12 177 ASN A CA 1
ATOM 1324 C C . ASN A 1 177 ? 26.029 19.561 -39.165 1.00 34.12 177 ASN A C 1
ATOM 1326 O O . ASN A 1 177 ? 25.524 20.671 -39.043 1.00 34.12 177 ASN A O 1
ATOM 1330 N N . GLY A 1 178 ? 27.331 19.424 -39.471 1.00 29.55 178 GLY A N 1
ATOM 1331 C CA . GLY A 1 178 ? 28.132 20.562 -39.949 1.00 29.55 178 GLY A CA 1
ATOM 1332 C C . GLY A 1 178 ? 29.656 20.431 -39.875 1.00 29.55 178 GLY A C 1
ATOM 1333 O O . GLY A 1 178 ? 30.281 20.995 -38.992 1.00 29.55 178 GLY A O 1
ATOM 1334 N N . ILE A 1 179 ? 30.237 19.707 -40.833 1.00 33.09 179 ILE A N 1
ATOM 1335 C CA . ILE A 1 179 ? 31.534 19.926 -41.513 1.00 33.09 179 ILE A CA 1
ATOM 1336 C C . ILE A 1 179 ? 32.534 20.955 -40.911 1.00 33.09 179 ILE A C 1
ATOM 1338 O O . ILE A 1 179 ? 32.289 22.155 -40.891 1.00 33.09 179 ILE A O 1
ATOM 1342 N N . LEU A 1 180 ? 33.734 20.436 -40.601 1.00 35.28 180 LEU A N 1
ATOM 1343 C CA . LEU A 1 180 ? 35.093 21.015 -40.691 1.00 35.28 180 LEU A CA 1
ATOM 1344 C C . LEU A 1 180 ? 35.318 22.505 -40.351 1.00 35.28 180 LEU A C 1
ATOM 1346 O O . LEU A 1 180 ? 35.031 23.392 -41.152 1.00 35.28 180 LEU A O 1
ATOM 1350 N N . ARG A 1 181 ? 36.130 22.744 -39.311 1.00 33.12 181 ARG A N 1
ATOM 1351 C CA . ARG A 1 181 ? 37.230 23.724 -39.372 1.00 33.12 181 ARG A CA 1
ATOM 1352 C C . ARG A 1 181 ? 38.428 23.260 -38.542 1.00 33.12 181 ARG A C 1
ATOM 1354 O O . ARG A 1 181 ? 38.403 23.264 -37.319 1.00 33.12 181 ARG A O 1
ATOM 1361 N N . SER A 1 182 ? 39.488 22.882 -39.249 1.00 34.38 182 SER A N 1
ATOM 1362 C CA . SER A 1 182 ? 40.868 22.959 -38.777 1.00 34.38 182 SER A CA 1
ATOM 1363 C C . SER A 1 182 ? 41.264 24.425 -38.567 1.00 34.38 182 SER A C 1
ATOM 1365 O O . SER A 1 182 ? 41.023 25.225 -39.471 1.00 34.38 182 SER A O 1
ATOM 1367 N N . SER A 1 183 ? 41.906 24.759 -37.447 1.00 35.91 183 SER A N 1
ATOM 1368 C CA . SER A 1 183 ? 42.930 25.816 -37.344 1.00 35.91 183 SER A CA 1
ATOM 1369 C C . SER A 1 183 ? 43.464 25.871 -35.905 1.00 35.91 183 SER A C 1
ATOM 1371 O O . SER A 1 183 ? 42.710 26.071 -34.960 1.00 35.91 183 SER A O 1
ATOM 1373 N N . GLU A 1 184 ? 44.766 25.602 -35.795 1.00 36.06 184 GLU A N 1
ATOM 1374 C CA . GLU A 1 184 ? 45.748 26.243 -34.908 1.00 36.06 184 GLU A CA 1
ATOM 1375 C C . GLU A 1 184 ? 45.428 26.462 -33.417 1.00 36.06 184 GLU A C 1
ATOM 1377 O O . GLU A 1 184 ? 44.698 27.369 -33.040 1.00 36.06 184 GLU A O 1
ATOM 1382 N N . ALA A 1 185 ? 46.157 25.739 -32.558 1.00 34.41 185 ALA A N 1
ATOM 1383 C CA . ALA A 1 185 ? 47.207 26.343 -31.723 1.00 34.41 185 ALA A CA 1
ATOM 1384 C C . ALA A 1 185 ? 47.994 25.247 -30.974 1.00 34.41 185 ALA A C 1
ATOM 1386 O O . ALA A 1 185 ? 47.655 24.840 -29.865 1.00 34.41 185 ALA A O 1
ATOM 1387 N N . GLN A 1 186 ? 49.082 24.773 -31.587 1.00 38.06 186 GLN A N 1
ATOM 1388 C CA . GLN A 1 186 ? 50.274 24.408 -30.819 1.00 38.06 186 GLN A CA 1
ATOM 1389 C C . GLN A 1 186 ? 51.034 25.689 -30.456 1.00 38.06 186 GLN A C 1
ATOM 1391 O O . GLN A 1 186 ? 50.945 26.677 -31.181 1.00 38.06 186 GLN A O 1
ATOM 1396 N N . GLN A 1 187 ? 51.839 25.578 -29.392 1.00 38.84 187 GLN A N 1
ATOM 1397 C CA . GLN A 1 187 ? 52.841 26.512 -28.852 1.00 38.84 187 GLN A CA 1
ATOM 1398 C C . GLN A 1 187 ? 52.322 27.345 -27.664 1.00 38.84 187 GLN A C 1
ATOM 1400 O O . GLN A 1 187 ? 51.465 28.195 -27.824 1.00 38.84 187 GLN A O 1
ATOM 1405 N N . GLY A 1 188 ? 52.808 27.196 -26.434 1.00 34.72 188 GLY A N 1
ATOM 1406 C CA . GLY A 1 188 ? 53.940 26.436 -25.915 1.00 34.72 188 GLY A CA 1
ATOM 1407 C C . GLY A 1 188 ? 54.575 27.227 -24.769 1.00 34.72 188 GLY A C 1
ATOM 1408 O O . GLY A 1 188 ? 54.649 28.440 -24.876 1.00 34.72 188 GLY A O 1
ATOM 1409 N N . ARG A 1 189 ? 55.082 26.501 -23.762 1.00 39.59 189 ARG A N 1
ATOM 1410 C CA . ARG A 1 189 ? 56.054 26.922 -22.731 1.00 39.59 189 ARG A CA 1
ATOM 1411 C C . ARG A 1 189 ? 55.683 28.139 -21.863 1.00 39.59 189 ARG A C 1
ATOM 1413 O O . ARG A 1 189 ? 55.622 29.252 -22.346 1.00 39.59 189 ARG A O 1
ATOM 1420 N N . ASP A 1 190 ? 55.651 27.927 -20.550 1.00 41.91 190 ASP A N 1
ATOM 1421 C CA . ASP A 1 190 ? 56.825 28.298 -19.761 1.00 41.91 190 ASP A CA 1
ATOM 1422 C C . ASP A 1 190 ? 56.972 27.406 -18.529 1.00 41.91 190 ASP A C 1
ATOM 1424 O O . ASP A 1 190 ? 56.005 27.013 -17.880 1.00 41.91 190 ASP A O 1
ATOM 1428 N N . ARG A 1 191 ? 58.223 26.989 -18.325 1.00 51.09 191 ARG A N 1
ATOM 1429 C CA . ARG A 1 191 ? 58.703 26.280 -17.148 1.00 51.09 191 ARG A CA 1
ATOM 1430 C C . ARG A 1 191 ? 59.089 27.330 -16.119 1.00 51.09 191 ARG A C 1
ATOM 1432 O O . ARG A 1 191 ? 59.786 28.277 -16.468 1.00 51.09 191 ARG A O 1
ATOM 1439 N N . ASP A 1 192 ? 58.767 27.066 -14.865 1.00 46.75 192 ASP A N 1
ATOM 1440 C CA . ASP A 1 192 ? 59.527 27.611 -13.752 1.00 46.75 192 ASP A CA 1
ATOM 1441 C C . ASP A 1 192 ? 60.905 26.926 -13.710 1.00 46.75 192 ASP A C 1
ATOM 1443 O O . ASP A 1 192 ? 61.026 25.751 -13.349 1.00 46.75 192 ASP A O 1
ATOM 1447 N N . CYS A 1 193 ? 61.911 27.657 -14.196 1.00 41.91 193 CYS A N 1
ATOM 1448 C CA . CYS A 1 193 ? 63.281 27.825 -13.686 1.00 41.91 193 CYS A CA 1
ATOM 1449 C C . CYS A 1 193 ? 63.906 29.017 -14.420 1.00 41.91 193 CYS A C 1
ATOM 1451 O O . CYS A 1 193 ? 63.992 28.944 -15.668 1.00 41.91 193 CYS A O 1
#

Mean predicted aligned error: 18.14 Å

Solvent-accessible surface area (backbone atoms only — not comparable to full-atom values): 13205 Å² total; per-residue (Å²): 142,81,84,82,82,77,84,85,78,73,79,78,80,75,76,79,73,60,74,61,56,62,52,51,57,50,49,53,52,51,51,54,50,52,51,55,52,49,55,50,50,52,53,51,51,52,53,50,51,53,51,49,52,52,49,51,52,50,51,51,50,52,49,50,64,65,30,48,39,72,34,82,49,82,69,76,48,73,40,56,40,98,83,67,82,48,80,69,46,79,48,68,42,75,39,61,68,47,99,81,38,57,91,69,71,81,46,65,87,71,49,81,50,70,52,74,62,101,87,51,73,42,74,29,37,45,84,59,84,81,87,83,56,92,85,60,86,78,48,70,59,86,89,82,78,84,74,70,84,70,91,63,82,87,75,81,75,84,74,77,94,78,88,86,83,85,83,77,82,80,72,90,84,80,88,84,88,80,83,88,81,90,81,88,83,84,89,78,86,84,76,98,124

Foldseek 3Di:
DDDDDDDDDDPPPPPPPCVVVVVVVVVVVVVVVVVVVVVVVVVCVVVVVVVVVVVVVVVVVVVLVVLQDKDWDDDWDWDADPVNPGTDDIDTDIDGPDPPGDDHDPDQVRDWDWDDDPPDIDIAGVPDDDPPDPPDDYHHDDDDDPPDPPPDDDPPPPDDDDDDDDPPPDDDDDDDDDDDDDDDDDDDDDDDD

Secondary structure (DSSP, 8-state):
---PPPP--PPP-----GGGHHHHHHHHHHHHHHHHHHHHHHHHHHHHHHHHHHHHHHHHHHHHHHHT-EEEEEEEEEEEPTTSSSEEEEEEEEEESSTTPPPP---TTT--EEEE-SS-EEEEBSS------TTS---B-----------------------------------------------------